Protein AF-A0A6P8EUD1-F1 (afdb_monomer)

Radius of gyration: 19.43 Å; Cα contacts (8 Å, |Δi|>4): 310; ch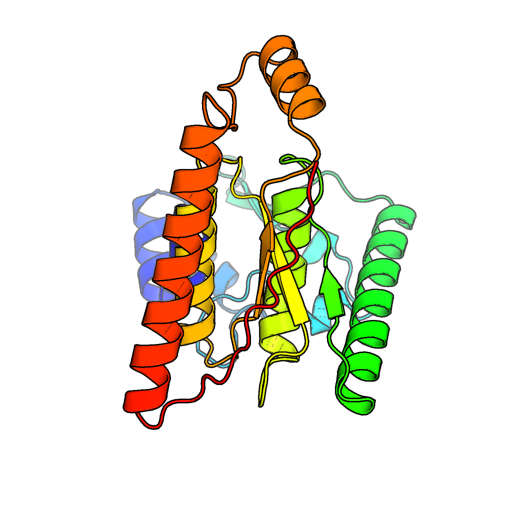ains: 1; bounding box: 52×40×47 Å

Organism: Clupea harengus (NCBI:txid7950)

Mean predicted aligned error: 12.37 Å

Nearest PDB structures (foldseek):
  4nmc-assembly1_A  TM=8.234E-01  e=6.045E-06  Geobacter sulfurreducens PCA
  4nmc-assembly1_B  TM=8.885E-01  e=1.948E-05  Geobacter sulfurreducens PCA
  4nmb-assembly1_B  TM=8.223E-01  e=9.653E-06  Geobacter sulfurreducens PCA
  7na0-assembly1_A  TM=8.227E-01  e=1.454E-05  Geobacter sulfurreducens PCA
  4nmb-assembly1_A  TM=8.223E-01  e=1.733E-05  Geobacter sulfurreducens PCA

Solvent-accessible surface area (backbone atoms only — not comparable to full-at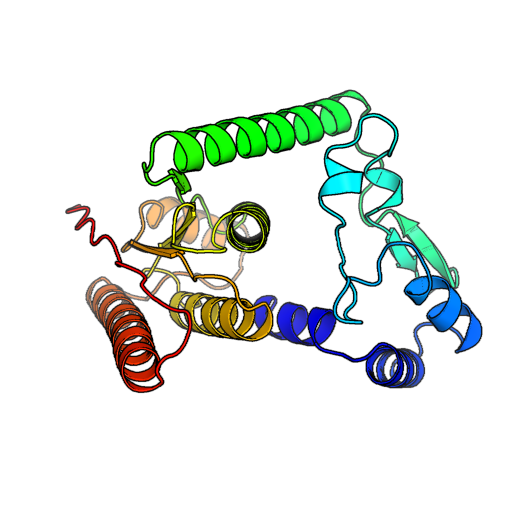om values): 13757 Å² total; per-residue (Å²): 117,68,68,62,53,49,51,53,64,49,66,33,50,64,68,58,42,46,54,50,34,48,75,70,64,59,57,53,75,69,56,47,47,61,72,59,70,48,93,35,49,38,100,83,59,30,54,39,82,67,53,62,68,56,60,61,36,87,88,49,62,68,66,77,63,46,57,38,76,37,86,89,78,72,42,76,39,55,72,55,81,78,68,50,78,62,53,52,49,51,52,34,52,51,53,49,50,52,51,53,53,50,52,52,23,62,78,68,75,40,74,45,74,46,84,66,68,56,81,91,53,32,63,62,54,49,53,55,43,50,56,47,16,59,70,62,2,66,91,43,49,33,38,25,38,45,44,41,17,31,34,68,59,32,53,60,54,52,53,52,49,48,53,49,23,62,75,72,64,20,24,64,33,51,31,61,37,58,72,89,55,68,66,61,52,48,52,47,19,67,73,76,69,51,80,65,59,54,42,94,44,72,67,52,20,50,52,40,38,48,52,45,49,50,53,54,51,50,54,45,53,56,27,60,74,62,84,42,90,48,73,62,82,70,55,80,58,84,77,79,127

Foldseek 3Di:
DVLVVVCVQQPDQLVRVLVVCVVVQ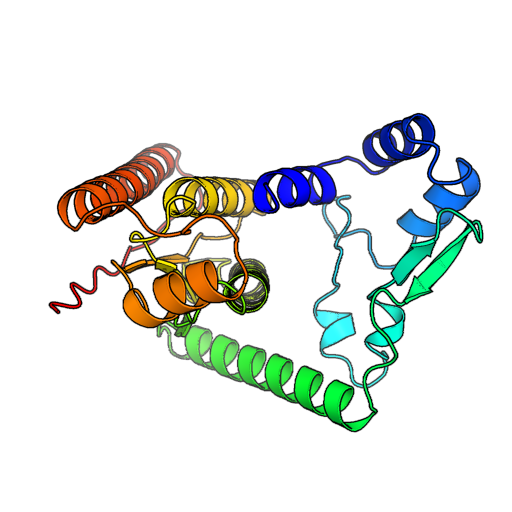LADSVLSCVVQVDPQQPPVNTGNLDDLVLLLDPPHQVQVSQWDQDNVVRDTHHPDDHDDPVSSVVSNVVSVVVVVVLVVLLVVVHADEQDADDPVCRVVSVVSQLVSQLVRQQQHHRGEYEAALQFPCRQVVLVSSLVVCVVSQGAYHYAYDNDDCQVVQVVVCVVVVHDRRGDPDPVSSVVSSVSSVVVVVVVCVVQVVVVGRYDYDHDHDPPDD

Sequence (241 aa):
TCGILHLILQCLPSSTLQDSLTRLGVGTKSDIETWLTGEKLGSSGTIDLLDWNSLINDRTKISNLLVVPNVESGHLEPLLDKFTEEEDKQMKRMLQRMDVLAKHAVENGVRLMVDAEQTYFQPAISRRTLEMQRRFNQEMPVIFNTYQCYLKDAYDNVTVDVELSRREGCYFGAKLVRGAYMYQERSRAAEIGYEDPINPDYEATNRMYHKCLEYVLEEIEHNRNANGFFTNQSFMEESHC

Secondary structure (DSSP, 8-state):
-HHHHHHHHHSS-HHHHHHHHHHTT-S-HHHHHHHHSSTTB-TTSSB-SS-HHHHH-TTS-GGGTSEEE-TTT-SEEESSS---HHHHHHHHHHHHHHHHHHHHHHHTT--EEEPP--TTTHHHHHHHHHHHHHHH-SSS--EEEEEETTBTTHHHHHHHHHHHHHHHT----EEEE--S-HHHHHHHHHHHTPPP-B-SSHHHHHHHHHHHHHHHHHHHHHHHHTT-S------------

pLDDT: mean 73.75, std 21.17, range [25.92, 97.56]

InterPro domains:
  IPR002872 Proline dehydrogenase domain [PF01619] (75-222)
  IPR015659 Proline oxidase family [PTHR13914] (73-225)

Structure (mmCIF, N/CA/C/O backbone):
data_AF-A0A6P8EUD1-F1
#
_entry.id   AF-A0A6P8EUD1-F1
#
loop_
_atom_site.group_PDB
_atom_site.id
_atom_site.type_symbol
_atom_site.label_atom_id
_atom_site.label_alt_id
_atom_site.label_comp_id
_atom_site.label_asym_id
_atom_site.label_entity_id
_atom_site.label_seq_id
_atom_site.pdbx_PDB_ins_code
_atom_site.Cartn_x
_atom_site.Cartn_y
_atom_site.Cartn_z
_atom_site.occupancy
_atom_site.B_iso_or_equiv
_atom_site.auth_seq_id
_atom_site.auth_comp_id
_atom_site.auth_asym_id
_atom_site.auth_atom_id
_atom_site.pdbx_PDB_model_num
ATOM 1 N N . THR A 1 1 ? 8.437 -10.769 -3.959 1.00 25.92 1 THR A N 1
ATOM 2 C CA . THR A 1 1 ? 9.000 -11.675 -2.914 1.00 25.92 1 THR A CA 1
ATOM 3 C C . THR A 1 1 ? 8.988 -11.097 -1.499 1.00 25.92 1 THR A C 1
ATOM 5 O O . THR A 1 1 ? 8.854 -11.874 -0.562 1.00 25.92 1 THR A O 1
ATOM 8 N N . CYS A 1 2 ? 9.071 -9.772 -1.306 1.00 26.66 2 CYS A N 1
ATOM 9 C CA . CYS A 1 2 ? 9.080 -9.157 0.034 1.00 26.66 2 CYS A CA 1
ATOM 10 C C . CYS A 1 2 ? 7.742 -9.301 0.804 1.00 26.66 2 CYS A C 1
ATOM 12 O O . CYS A 1 2 ? 7.754 -9.530 2.009 1.00 26.66 2 CYS A O 1
ATOM 14 N N . GLY A 1 3 ? 6.590 -9.267 0.115 1.00 27.48 3 GLY A N 1
ATOM 15 C CA . GLY A 1 3 ? 5.262 -9.373 0.750 1.00 27.48 3 GLY A CA 1
ATOM 16 C C . GLY A 1 3 ? 4.965 -10.728 1.412 1.00 27.48 3 GLY A C 1
ATOM 17 O O . GLY A 1 3 ? 4.399 -10.776 2.501 1.00 27.48 3 GLY A O 1
ATOM 18 N N . ILE A 1 4 ? 5.425 -11.835 0.816 1.00 30.11 4 ILE A N 1
ATOM 19 C CA . ILE A 1 4 ? 5.247 -13.188 1.378 1.00 30.11 4 ILE A CA 1
ATOM 20 C C . ILE A 1 4 ? 6.122 -13.374 2.625 1.00 30.11 4 ILE A C 1
ATOM 22 O O . ILE A 1 4 ? 5.666 -13.927 3.623 1.00 30.11 4 ILE A O 1
ATOM 26 N N . LEU A 1 5 ? 7.362 -12.871 2.596 1.00 29.86 5 LEU A N 1
ATOM 27 C CA . LEU A 1 5 ? 8.268 -12.928 3.746 1.00 29.86 5 LEU A CA 1
ATOM 28 C C . LEU A 1 5 ? 7.732 -12.097 4.921 1.00 29.86 5 LEU A C 1
ATOM 30 O O . LEU A 1 5 ? 7.855 -12.502 6.072 1.00 29.86 5 LEU A O 1
ATOM 34 N N . HIS A 1 6 ? 7.091 -10.968 4.618 1.00 35.66 6 HIS A N 1
ATOM 35 C CA . HIS A 1 6 ? 6.472 -10.079 5.595 1.00 35.66 6 HIS A CA 1
ATOM 36 C C . HIS A 1 6 ? 5.255 -10.711 6.281 1.00 35.66 6 HIS A C 1
ATOM 38 O O . HIS A 1 6 ? 5.162 -10.684 7.509 1.00 35.66 6 HIS A O 1
ATOM 44 N N . LEU A 1 7 ? 4.381 -11.379 5.515 1.00 33.16 7 LEU A N 1
ATOM 45 C CA . LEU A 1 7 ? 3.295 -12.175 6.086 1.00 33.16 7 LEU A CA 1
ATOM 46 C C . LEU A 1 7 ? 3.878 -13.289 6.971 1.00 33.16 7 LEU A C 1
ATOM 48 O O . LEU A 1 7 ? 3.480 -13.422 8.118 1.00 33.16 7 LEU A O 1
ATOM 52 N N . ILE A 1 8 ? 4.884 -14.032 6.501 1.00 30.75 8 ILE A N 1
ATOM 53 C CA . ILE A 1 8 ? 5.521 -15.111 7.278 1.00 30.75 8 ILE A CA 1
ATOM 54 C C . ILE A 1 8 ? 6.153 -14.590 8.582 1.00 30.75 8 ILE A C 1
ATOM 56 O O . ILE A 1 8 ? 5.983 -15.218 9.624 1.00 30.75 8 ILE A O 1
ATOM 60 N N . LEU A 1 9 ? 6.829 -13.438 8.561 1.00 36.12 9 LEU A N 1
ATOM 61 C CA . LEU A 1 9 ? 7.481 -12.861 9.744 1.00 36.12 9 LEU A CA 1
ATOM 62 C C . LEU A 1 9 ? 6.485 -12.304 10.772 1.00 36.12 9 LEU A C 1
ATOM 64 O O . LEU A 1 9 ? 6.756 -12.386 11.967 1.00 36.12 9 LEU A O 1
ATOM 68 N N . GLN A 1 10 ? 5.326 -11.795 10.338 1.00 40.25 10 GLN A N 1
ATOM 69 C CA . GLN A 1 10 ? 4.254 -11.358 11.246 1.00 40.25 10 GLN A CA 1
ATOM 70 C C . GLN A 1 10 ? 3.311 -12.499 11.687 1.00 40.25 10 GLN A C 1
ATOM 72 O O . GLN A 1 10 ? 2.534 -12.314 12.621 1.00 40.25 10 GLN A O 1
ATOM 77 N N . CYS A 1 11 ? 3.364 -13.672 11.040 1.00 41.97 11 CYS A N 1
ATOM 78 C CA . CYS A 1 11 ? 2.384 -14.759 11.206 1.00 41.97 11 CYS A CA 1
ATOM 79 C C . CYS A 1 11 ? 2.878 -15.993 11.960 1.00 41.97 11 CYS A C 1
ATOM 81 O O . CYS A 1 11 ? 2.155 -16.989 12.019 1.00 41.97 11 CYS A O 1
ATOM 83 N N . LEU A 1 12 ? 4.084 -15.983 12.517 1.00 47.41 12 LEU A N 1
ATOM 84 C CA . LEU A 1 12 ? 4.553 -17.130 13.278 1.00 47.41 12 LEU A CA 1
ATOM 85 C C . LEU A 1 12 ? 4.268 -16.905 14.768 1.00 47.41 12 LEU A C 1
ATOM 87 O O . LEU A 1 12 ? 4.743 -15.913 15.328 1.00 47.41 12 LEU A O 1
ATOM 91 N N . PRO A 1 13 ? 3.528 -17.819 15.435 1.00 53.72 13 PRO A N 1
ATOM 92 C CA . PRO A 1 13 ? 3.562 -17.908 16.888 1.00 53.72 13 PRO A CA 1
ATOM 93 C C . PRO A 1 13 ? 5.024 -17.880 17.331 1.00 53.72 13 PRO A C 1
ATOM 95 O O . PRO A 1 13 ? 5.862 -18.497 16.666 1.00 53.72 13 PRO A O 1
ATOM 98 N N . SER A 1 14 ? 5.337 -17.188 18.429 1.00 56.31 14 SER A N 1
ATOM 99 C CA . SER A 1 14 ? 6.724 -17.031 18.901 1.00 56.31 14 SER A CA 1
ATOM 100 C C . SER A 1 14 ? 7.495 -18.364 18.890 1.00 56.31 14 SER A C 1
ATOM 102 O O . SER A 1 14 ? 8.620 -18.423 18.404 1.00 56.31 14 SER A O 1
ATOM 104 N N . SER A 1 15 ? 6.836 -19.472 19.253 1.00 55.81 15 SER A N 1
ATOM 105 C CA . SER A 1 15 ? 7.384 -20.835 19.178 1.00 55.81 15 SER A CA 1
ATOM 106 C C . SER A 1 15 ? 7.742 -21.316 17.763 1.00 55.81 15 SER A C 1
ATOM 108 O O . SER A 1 15 ? 8.792 -21.916 17.559 1.00 55.81 15 SER A O 1
ATOM 110 N N . THR A 1 16 ? 6.910 -21.048 16.755 1.00 57.72 16 THR A N 1
ATOM 111 C CA . THR A 1 16 ? 7.149 -21.493 15.370 1.00 57.72 16 THR A CA 1
ATOM 112 C C . THR A 1 16 ? 8.214 -20.643 14.675 1.00 57.72 16 THR A C 1
ATOM 114 O O . THR A 1 16 ? 8.984 -21.158 13.857 1.00 57.72 16 THR A O 1
ATOM 117 N N . LEU A 1 17 ? 8.306 -19.352 15.022 1.00 60.94 17 LEU A N 1
ATOM 118 C CA . LEU A 1 17 ? 9.408 -18.502 14.573 1.00 60.94 17 LEU A CA 1
ATOM 119 C C . LEU A 1 17 ? 10.720 -18.946 15.221 1.00 60.94 17 LEU A C 1
ATOM 121 O O . LEU A 1 17 ? 11.715 -19.076 14.516 1.00 60.94 17 LEU A O 1
ATOM 125 N N . GLN A 1 18 ? 10.708 -19.245 16.524 1.00 62.31 18 GLN A N 1
ATOM 126 C CA . GLN A 1 18 ? 11.868 -19.779 17.241 1.00 62.31 18 GLN A CA 1
ATOM 127 C C . GLN A 1 18 ? 12.398 -21.053 16.594 1.00 62.31 18 GLN A C 1
ATOM 129 O O . GLN A 1 18 ? 13.594 -21.147 16.316 1.00 62.31 18 GLN A O 1
ATOM 134 N N . ASP A 1 19 ? 11.518 -22.005 16.290 1.00 64.25 19 ASP A N 1
ATOM 135 C CA . ASP A 1 19 ? 11.911 -23.258 15.649 1.00 64.25 19 ASP A CA 1
ATOM 136 C C . ASP A 1 19 ? 12.457 -23.026 14.232 1.00 64.25 19 ASP A C 1
ATOM 138 O O . ASP A 1 19 ? 13.426 -23.667 13.822 1.00 64.25 19 ASP A O 1
ATOM 142 N N . SER A 1 20 ? 11.889 -22.073 13.488 1.00 59.16 20 SER A N 1
ATOM 143 C CA . SER A 1 20 ? 12.352 -21.725 12.138 1.00 59.16 20 SER A CA 1
ATOM 144 C C . SER A 1 20 ? 13.711 -21.019 12.155 1.00 59.16 20 SER A C 1
ATOM 146 O O . SER A 1 20 ? 14.590 -21.379 11.377 1.00 59.16 20 SER A O 1
ATOM 148 N N . LEU A 1 21 ? 13.920 -20.070 13.070 1.00 59.09 21 LEU A N 1
ATOM 149 C CA . LEU A 1 21 ? 15.189 -19.359 13.254 1.00 59.09 21 LEU A CA 1
ATOM 150 C C . LEU A 1 21 ? 16.294 -20.298 13.749 1.00 59.09 21 LEU A C 1
ATOM 152 O O . LEU A 1 21 ? 17.402 -20.274 13.215 1.00 59.09 21 LEU A O 1
ATOM 156 N N . THR A 1 22 ? 15.963 -21.203 14.675 1.00 62.72 22 THR A N 1
ATOM 157 C CA . THR A 1 22 ? 16.886 -22.244 15.155 1.00 62.72 22 THR A CA 1
ATOM 158 C C . THR A 1 22 ? 17.283 -23.189 14.017 1.00 62.72 22 THR A C 1
ATOM 160 O O . THR A 1 22 ? 18.457 -23.512 13.855 1.00 62.72 22 THR A O 1
ATOM 163 N N . ARG A 1 23 ? 16.326 -23.600 13.169 1.00 64.06 23 ARG A N 1
ATOM 164 C CA . ARG A 1 23 ? 16.596 -24.425 11.975 1.00 64.06 23 ARG A CA 1
ATOM 165 C C . ARG A 1 23 ? 17.444 -23.715 10.921 1.00 64.06 23 ARG A C 1
ATOM 167 O O . ARG A 1 23 ? 18.159 -24.389 10.186 1.00 64.06 23 ARG A O 1
ATOM 174 N N . LEU A 1 24 ? 17.346 -22.392 10.833 1.00 57.97 24 LEU A N 1
ATOM 175 C CA . LEU A 1 24 ? 18.142 -21.558 9.931 1.00 57.97 24 LEU A CA 1
ATOM 176 C C . LEU A 1 24 ? 19.516 -21.185 10.517 1.00 57.97 24 LEU A C 1
ATOM 178 O O . LEU A 1 24 ? 20.302 -20.541 9.829 1.00 57.97 24 LEU A O 1
ATOM 182 N N . GLY A 1 25 ? 19.823 -21.598 11.754 1.00 54.41 25 GLY A N 1
ATOM 183 C CA . GLY A 1 25 ? 21.098 -21.312 12.420 1.00 54.41 25 GLY A CA 1
ATOM 184 C C . GLY A 1 25 ? 21.239 -19.870 12.918 1.00 54.41 25 GLY A C 1
ATOM 185 O O . GLY A 1 25 ? 22.349 -19.431 13.209 1.00 54.41 25 GLY A O 1
ATOM 186 N N . VAL A 1 26 ? 20.135 -19.124 13.014 1.00 48.66 26 VAL A N 1
ATOM 187 C CA . VAL A 1 26 ? 20.114 -17.730 13.477 1.00 48.66 26 VAL A CA 1
ATOM 188 C C . VAL A 1 26 ? 20.039 -17.715 15.011 1.00 48.66 26 VAL A C 1
ATOM 190 O O . VAL A 1 26 ? 18.961 -17.581 15.582 1.00 48.66 26 VAL A O 1
ATOM 193 N N . GLY A 1 27 ? 21.187 -17.868 15.678 1.00 58.22 27 GLY A N 1
ATOM 194 C CA . GLY A 1 27 ? 21.318 -17.768 17.143 1.00 58.22 27 GLY A CA 1
ATOM 195 C C . GLY A 1 27 ? 20.874 -19.007 17.936 1.00 58.22 27 GLY A C 1
ATOM 196 O O . GLY A 1 27 ? 20.355 -19.980 17.383 1.00 58.22 27 GLY A O 1
ATOM 197 N N . THR A 1 28 ? 21.114 -19.000 19.254 1.00 59.22 28 THR A N 1
ATOM 198 C CA . THR A 1 28 ? 20.677 -20.085 20.149 1.00 59.22 28 THR A CA 1
ATOM 199 C C . THR A 1 28 ? 19.252 -19.856 20.656 1.00 59.22 28 THR A C 1
ATOM 201 O O . THR A 1 28 ? 18.743 -18.738 20.653 1.00 59.22 28 THR A O 1
ATOM 204 N N . LYS A 1 29 ? 18.588 -20.916 21.134 1.00 60.88 29 LYS A N 1
ATOM 205 C CA . LYS A 1 29 ? 17.187 -20.847 21.582 1.00 60.88 29 LYS A CA 1
ATOM 206 C C . LYS A 1 29 ? 16.948 -19.792 22.678 1.00 60.88 29 LYS A C 1
ATOM 208 O O . LYS A 1 29 ? 15.919 -19.128 22.643 1.00 60.88 29 LYS A O 1
ATOM 213 N N . SER A 1 30 ? 17.908 -19.578 23.587 1.00 55.97 30 SER A N 1
ATOM 214 C CA . SER A 1 30 ? 17.808 -18.534 24.622 1.00 55.97 30 SER A CA 1
ATOM 215 C C . SER A 1 30 ? 17.994 -17.117 24.077 1.00 55.97 30 SER A C 1
ATOM 217 O O . SER A 1 30 ? 17.388 -16.176 24.594 1.00 55.97 30 SER A O 1
ATOM 219 N N . ASP A 1 31 ? 18.810 -16.952 23.033 1.00 56.94 31 ASP A N 1
ATOM 220 C CA . ASP A 1 31 ? 19.001 -15.657 22.372 1.00 56.94 31 ASP A CA 1
ATOM 221 C C . ASP A 1 31 ? 17.715 -15.256 21.652 1.00 56.94 31 ASP A C 1
ATOM 223 O O . ASP A 1 31 ? 17.223 -14.143 21.825 1.00 56.94 31 ASP A O 1
ATOM 227 N N . ILE A 1 32 ? 17.109 -16.207 20.934 1.00 56.66 32 ILE A N 1
ATOM 228 C CA . ILE A 1 32 ? 15.853 -15.998 20.215 1.00 56.66 32 ILE A CA 1
ATOM 229 C C . ILE A 1 32 ? 14.697 -15.735 21.190 1.00 56.66 32 ILE A C 1
ATOM 231 O O . ILE A 1 32 ? 13.885 -14.848 20.939 1.00 56.66 32 ILE A O 1
ATOM 235 N N . GLU A 1 33 ? 14.623 -16.443 22.322 1.00 58.00 33 GLU A N 1
ATOM 236 C CA . GLU A 1 33 ? 13.641 -16.140 23.372 1.00 58.00 33 GLU A CA 1
ATOM 237 C C . GLU A 1 33 ? 13.800 -14.698 23.868 1.00 58.00 33 GLU A C 1
ATOM 239 O O . GLU A 1 33 ? 12.832 -13.944 23.844 1.00 58.00 33 GLU A O 1
ATOM 244 N N . THR A 1 34 ? 15.025 -14.267 24.181 1.00 57.56 34 THR A N 1
ATOM 245 C CA . THR A 1 34 ? 15.314 -12.889 24.613 1.00 57.56 34 THR A CA 1
ATOM 246 C C . THR A 1 34 ? 14.930 -11.849 23.550 1.00 57.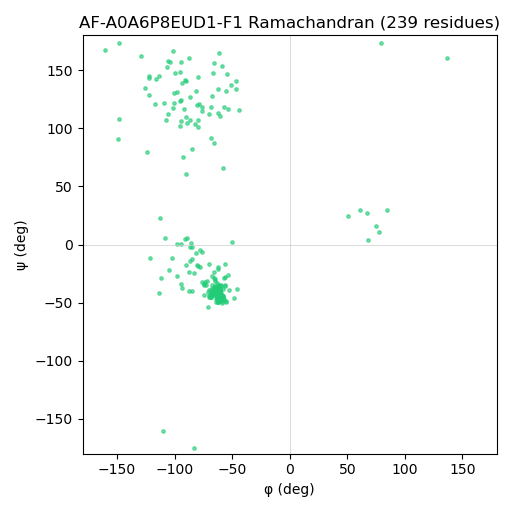56 34 THR A C 1
ATOM 248 O O . THR A 1 34 ? 14.393 -10.791 23.886 1.00 57.56 34 THR A O 1
ATOM 251 N N . TRP A 1 35 ? 15.154 -12.143 22.263 1.00 53.38 35 TRP A N 1
ATOM 252 C CA . TRP A 1 35 ? 14.777 -11.268 21.143 1.00 53.38 35 TRP A CA 1
ATOM 253 C C . TRP A 1 35 ? 13.262 -11.103 20.992 1.00 53.38 35 TRP A C 1
ATOM 255 O O . TRP A 1 35 ? 12.801 -10.061 20.520 1.00 53.38 35 TRP A O 1
ATOM 265 N N . LEU A 1 36 ? 12.493 -12.116 21.394 1.00 50.38 36 LEU A N 1
ATOM 266 C CA . LEU A 1 36 ? 11.044 -12.183 21.209 1.00 50.38 36 LEU A CA 1
ATOM 267 C C . LEU A 1 36 ? 10.233 -11.851 22.470 1.00 50.38 36 LEU A C 1
ATOM 269 O O . LEU A 1 36 ? 9.029 -11.638 22.363 1.00 50.38 36 LEU A O 1
ATOM 273 N N . THR A 1 37 ? 10.857 -11.773 23.650 1.00 51.16 37 THR A N 1
ATOM 274 C CA . THR A 1 37 ? 10.175 -11.514 24.937 1.00 51.16 37 THR A CA 1
ATOM 275 C C . THR A 1 37 ? 10.054 -10.035 25.344 1.00 51.16 37 THR A C 1
ATOM 277 O O . THR A 1 37 ? 9.595 -9.747 26.446 1.00 51.16 37 THR A O 1
ATOM 280 N N . GLY A 1 38 ? 10.463 -9.079 24.503 1.00 51.22 38 GLY A N 1
ATOM 281 C CA . GLY A 1 38 ? 10.323 -7.638 24.787 1.00 51.22 38 GLY A CA 1
ATOM 282 C C . GLY A 1 38 ? 8.937 -7.058 24.454 1.00 51.22 38 GLY A C 1
ATOM 283 O O . GLY A 1 38 ? 8.060 -7.778 23.987 1.00 51.22 38 GLY A O 1
ATOM 284 N N . GLU A 1 39 ? 8.775 -5.730 24.586 1.00 46.75 39 GLU A N 1
ATOM 285 C CA . GLU A 1 39 ? 7.604 -4.900 24.179 1.00 46.75 39 GLU A CA 1
ATOM 286 C C . GLU A 1 39 ? 7.111 -5.105 22.720 1.00 46.75 39 GLU A C 1
ATOM 288 O O . GLU A 1 39 ? 6.182 -4.444 22.270 1.00 46.75 39 GLU A O 1
ATOM 293 N N . LYS A 1 40 ? 7.725 -6.026 21.970 1.00 47.34 40 LYS A N 1
ATOM 294 C CA . LYS A 1 40 ? 7.399 -6.433 20.601 1.00 47.34 40 LYS A CA 1
ATOM 295 C C . LYS A 1 40 ? 6.341 -7.536 20.523 1.00 47.34 40 LYS A C 1
ATOM 297 O O . LYS A 1 40 ? 6.001 -7.947 19.421 1.00 47.34 40 LYS A O 1
ATOM 302 N N . LEU A 1 41 ? 5.834 -8.059 21.640 1.00 44.34 41 LEU A N 1
ATOM 303 C CA . LEU A 1 41 ? 4.697 -8.981 21.615 1.00 44.34 41 LEU A CA 1
ATOM 304 C C . LEU A 1 41 ? 3.401 -8.159 21.628 1.00 44.34 41 LEU A C 1
ATOM 306 O O . LEU A 1 41 ? 3.047 -7.562 22.645 1.00 44.34 41 LEU A O 1
ATOM 310 N N . GLY A 1 42 ? 2.711 -8.102 20.489 1.00 47.31 42 GLY A N 1
ATOM 311 C CA . GLY A 1 42 ? 1.410 -7.448 20.385 1.00 47.31 42 GLY A CA 1
ATOM 312 C C . GLY A 1 42 ? 0.368 -8.115 21.290 1.00 47.31 42 GLY A C 1
ATOM 313 O O . GLY A 1 42 ? 0.536 -9.253 21.736 1.00 47.31 42 GLY A O 1
ATOM 314 N N . SER A 1 43 ? -0.754 -7.434 21.531 1.00 43.00 43 SER A N 1
ATOM 315 C CA . SER A 1 43 ? -1.875 -7.939 22.346 1.00 43.00 43 SER A CA 1
ATOM 316 C C . SER A 1 43 ? -2.461 -9.277 21.861 1.00 43.00 43 SER A C 1
ATOM 318 O O . SER A 1 43 ? -3.150 -9.953 22.621 1.00 43.00 43 SER A O 1
ATOM 320 N N . SER A 1 44 ? -2.170 -9.675 20.621 1.00 44.00 44 SER A N 1
ATOM 321 C CA . SER A 1 44 ? -2.578 -10.926 19.975 1.00 44.00 44 SER A CA 1
ATOM 322 C C . SER A 1 44 ? -1.552 -12.069 20.078 1.00 44.00 44 SER A C 1
ATOM 324 O O . SER A 1 44 ? -1.804 -13.155 19.559 1.00 44.00 44 SER A O 1
ATOM 326 N N . GLY A 1 45 ? -0.398 -11.869 20.731 1.00 45.16 45 GLY A N 1
ATOM 327 C CA . GLY A 1 45 ? 0.672 -12.877 20.808 1.00 45.16 45 GLY A CA 1
ATOM 328 C C . GLY A 1 45 ? 1.522 -13.005 19.534 1.00 45.16 45 GLY A C 1
ATOM 329 O O . GLY A 1 45 ? 2.312 -13.945 19.420 1.00 45.16 45 GLY A O 1
ATOM 330 N N . THR A 1 46 ? 1.371 -12.074 18.586 1.00 45.78 46 THR A N 1
ATOM 331 C CA . THR A 1 46 ? 2.203 -11.942 17.381 1.00 45.78 46 THR A CA 1
ATOM 332 C C . THR A 1 46 ? 3.336 -10.937 17.599 1.00 45.78 46 THR A C 1
ATOM 334 O O . THR A 1 46 ? 3.268 -10.076 18.479 1.00 45.78 46 THR A O 1
ATOM 337 N N . ILE A 1 47 ? 4.410 -11.062 16.816 1.00 51.47 47 ILE A N 1
ATOM 338 C CA . ILE A 1 47 ? 5.558 -10.153 16.896 1.00 51.47 47 ILE A CA 1
ATOM 339 C C . ILE A 1 47 ? 5.217 -8.875 16.135 1.00 51.47 47 ILE A C 1
ATOM 341 O O . ILE A 1 47 ? 5.173 -8.848 14.902 1.00 51.47 47 ILE A O 1
ATOM 345 N N . ASP A 1 48 ? 4.985 -7.807 16.885 1.00 52.88 48 ASP A N 1
ATOM 346 C CA . ASP A 1 48 ? 4.864 -6.464 16.360 1.00 52.88 48 ASP A CA 1
ATOM 347 C C . ASP A 1 48 ? 6.269 -5.903 16.113 1.00 52.88 48 ASP A C 1
ATOM 349 O O . ASP A 1 48 ? 7.003 -5.518 17.027 1.00 52.88 48 ASP A O 1
ATOM 353 N N . LEU A 1 49 ? 6.684 -5.924 14.846 1.00 49.38 49 LEU A N 1
ATOM 354 C CA . LEU A 1 49 ? 8.014 -5.477 14.432 1.00 49.38 49 LEU A CA 1
ATOM 355 C C . LEU A 1 49 ? 8.244 -3.984 14.721 1.00 49.38 49 LEU A C 1
ATOM 357 O O . LEU A 1 49 ? 9.399 -3.558 14.777 1.00 49.38 49 LEU A O 1
ATOM 361 N N . LEU A 1 50 ? 7.179 -3.195 14.909 1.00 55.09 50 LEU A N 1
ATOM 362 C CA . LEU A 1 50 ? 7.239 -1.756 15.135 1.00 55.09 50 LEU A CA 1
ATOM 363 C C . LEU A 1 50 ? 6.068 -1.285 16.016 1.00 55.09 50 LEU A C 1
ATOM 365 O O . LEU A 1 50 ? 5.045 -0.857 15.491 1.00 55.09 50 LEU A O 1
ATOM 369 N N . ASP A 1 51 ? 6.246 -1.260 17.341 1.00 58.94 51 ASP A N 1
ATOM 370 C CA . ASP A 1 51 ? 5.255 -0.641 18.232 1.00 58.94 51 ASP A CA 1
ATOM 371 C C . ASP A 1 51 ? 5.089 0.854 17.902 1.00 58.94 51 ASP A C 1
ATOM 373 O O . ASP A 1 51 ? 5.976 1.687 18.123 1.00 58.94 51 ASP A O 1
ATOM 377 N N . TRP A 1 52 ? 3.922 1.194 17.357 1.00 56.19 52 TRP A N 1
ATOM 378 C CA . TRP A 1 52 ? 3.564 2.541 16.930 1.00 56.19 52 TRP A CA 1
ATOM 379 C C . TRP A 1 52 ? 3.597 3.555 18.078 1.00 56.19 52 TRP A C 1
ATOM 381 O O . TRP A 1 52 ? 4.007 4.703 17.882 1.00 56.19 52 TRP A O 1
ATOM 391 N N . ASN A 1 53 ? 3.220 3.139 19.291 1.00 55.34 53 ASN A N 1
ATOM 392 C CA . ASN A 1 53 ? 3.269 4.015 20.459 1.00 55.34 53 ASN A CA 1
ATOM 393 C C . ASN A 1 53 ? 4.719 4.332 20.827 1.00 55.34 53 ASN A C 1
ATOM 395 O O . ASN A 1 53 ? 5.054 5.497 21.052 1.00 55.34 53 ASN A O 1
ATOM 399 N N . SER A 1 54 ? 5.595 3.328 20.796 1.00 59.03 54 SER A N 1
ATOM 400 C CA . SER A 1 54 ? 7.037 3.511 20.967 1.00 59.03 54 SER A CA 1
ATOM 401 C C . SER A 1 54 ? 7.675 4.356 19.866 1.00 59.03 54 SER A C 1
ATOM 403 O O . SER A 1 54 ? 8.606 5.107 20.149 1.00 59.03 54 SER A O 1
ATOM 405 N N . LEU A 1 55 ? 7.173 4.290 18.630 1.00 56.47 55 LEU A N 1
ATOM 406 C CA . LEU A 1 55 ? 7.676 5.087 17.505 1.00 56.47 55 LEU A CA 1
ATOM 407 C C . LEU A 1 55 ? 7.302 6.573 17.583 1.00 56.47 55 LEU A C 1
ATOM 409 O O . LEU A 1 55 ? 8.083 7.422 17.152 1.00 56.47 55 LEU A O 1
ATOM 413 N N . ILE A 1 56 ? 6.117 6.892 18.109 1.00 55.75 56 ILE A N 1
ATOM 414 C CA . ILE A 1 56 ? 5.652 8.279 18.281 1.00 55.75 56 ILE A CA 1
ATOM 415 C C . ILE A 1 56 ? 6.200 8.906 19.567 1.00 55.75 56 ILE A C 1
ATOM 417 O O . ILE A 1 56 ? 6.310 10.130 19.657 1.00 55.75 56 ILE A O 1
ATOM 421 N N . ASN A 1 57 ? 6.555 8.092 20.562 1.00 57.97 57 ASN A N 1
ATOM 422 C CA . ASN A 1 57 ? 7.039 8.585 21.841 1.00 57.97 57 ASN A CA 1
ATOM 423 C C . ASN A 1 57 ? 8.413 9.267 21.706 1.00 57.97 57 ASN A C 1
ATOM 425 O O . ASN A 1 57 ? 9.395 8.699 21.219 1.00 57.97 57 ASN A O 1
ATOM 429 N N . ASP A 1 58 ? 8.517 10.491 22.221 1.00 54.38 58 ASP A N 1
ATOM 430 C CA . ASP A 1 58 ? 9.755 11.271 22.195 1.00 54.38 58 ASP A CA 1
ATOM 431 C C . ASP A 1 58 ? 10.902 10.602 22.969 1.00 54.38 58 ASP A C 1
ATOM 433 O O . ASP A 1 58 ? 12.070 10.872 22.682 1.00 54.38 58 ASP A O 1
ATOM 437 N N . ARG A 1 59 ? 10.591 9.682 23.893 1.00 52.91 59 ARG A N 1
ATOM 438 C CA . ARG A 1 59 ? 11.571 9.001 24.755 1.00 52.91 59 ARG A CA 1
ATOM 439 C C . ARG A 1 59 ? 12.324 7.848 24.086 1.00 52.91 59 ARG A C 1
ATOM 441 O O . ARG A 1 59 ? 13.388 7.480 24.580 1.00 52.91 59 ARG A O 1
ATOM 448 N N . THR A 1 60 ? 11.829 7.307 22.974 1.00 55.50 60 THR A N 1
ATOM 449 C CA . THR A 1 60 ? 12.439 6.141 22.313 1.00 55.50 60 THR A CA 1
ATOM 450 C C . THR A 1 60 ? 13.277 6.589 21.115 1.00 55.50 60 THR A C 1
ATOM 452 O O . THR A 1 60 ? 12.816 7.378 20.286 1.00 55.50 60 THR A O 1
ATOM 455 N N . LYS A 1 61 ? 14.530 6.125 21.010 1.00 56.84 61 LYS A N 1
ATOM 456 C CA . LYS A 1 61 ? 15.340 6.307 19.791 1.00 56.84 61 LYS A CA 1
ATOM 457 C C . LYS A 1 61 ? 14.952 5.243 18.768 1.00 56.84 61 LYS A C 1
ATOM 459 O O . LYS A 1 61 ? 14.897 4.065 19.115 1.00 56.84 61 LYS A O 1
ATOM 464 N N . ILE A 1 62 ? 14.716 5.640 17.518 1.00 58.97 62 ILE A N 1
ATOM 465 C CA . ILE A 1 62 ? 14.273 4.720 16.452 1.00 58.97 62 ILE A CA 1
ATOM 466 C C . ILE A 1 62 ? 15.362 3.683 16.146 1.00 58.97 62 ILE A C 1
ATOM 468 O O . ILE A 1 62 ? 15.052 2.519 15.889 1.00 58.97 62 ILE A O 1
ATOM 472 N N . SER A 1 63 ? 16.634 4.065 16.301 1.00 54.25 63 SER A N 1
ATOM 473 C CA . SER A 1 63 ? 17.793 3.166 16.225 1.00 54.25 63 SER A CA 1
ATOM 474 C C . SER A 1 63 ? 17.704 1.946 17.148 1.00 54.25 63 SER A C 1
ATOM 476 O O . SER A 1 63 ? 18.315 0.923 16.864 1.00 54.25 63 SER A O 1
ATOM 478 N N . ASN A 1 64 ? 16.957 2.040 18.253 1.00 57.47 64 ASN A N 1
ATOM 479 C CA . ASN A 1 64 ? 16.813 0.948 19.216 1.00 57.47 64 ASN A CA 1
ATOM 480 C C . ASN A 1 64 ? 15.683 -0.025 18.833 1.00 57.47 64 ASN A C 1
ATOM 482 O O . ASN A 1 64 ? 15.590 -1.108 19.404 1.00 57.47 64 ASN A O 1
ATOM 486 N N . LEU A 1 65 ? 14.815 0.359 17.892 1.00 58.34 65 LEU A N 1
ATOM 487 C CA . LEU A 1 65 ? 13.669 -0.440 17.452 1.00 58.34 65 LEU A CA 1
ATOM 488 C C . LEU A 1 65 ? 14.016 -1.301 16.225 1.00 58.34 65 LEU A C 1
ATOM 490 O O . LEU A 1 65 ? 13.599 -2.460 16.151 1.00 58.34 65 LEU A O 1
ATOM 494 N N . LEU A 1 66 ? 14.822 -0.756 15.306 1.00 61.06 66 LEU A N 1
ATOM 495 C CA . LEU A 1 66 ? 15.248 -1.388 14.052 1.00 61.06 66 LEU A CA 1
ATOM 496 C C . LEU A 1 66 ? 16.585 -2.122 14.217 1.00 61.06 66 LEU A C 1
ATOM 498 O O . LEU A 1 66 ? 17.618 -1.638 13.764 1.00 61.06 66 LEU A O 1
ATOM 502 N N . VAL A 1 67 ? 16.564 -3.286 14.861 1.00 58.62 67 VAL A N 1
ATOM 503 C CA . VAL A 1 67 ? 17.745 -4.146 15.038 1.00 58.62 67 VAL A CA 1
ATOM 504 C C . VAL A 1 67 ? 17.562 -5.482 14.323 1.00 58.62 67 VAL A C 1
ATOM 506 O O . VAL A 1 67 ? 16.462 -6.038 14.321 1.00 58.62 67 VAL A O 1
ATOM 509 N N . VAL A 1 68 ? 18.635 -6.000 13.732 1.00 59.03 68 VAL A N 1
ATOM 510 C CA . VAL A 1 68 ? 18.714 -7.318 13.099 1.00 59.03 68 VAL A CA 1
ATOM 511 C C . VAL A 1 68 ? 19.821 -8.157 13.734 1.00 59.03 68 VAL A C 1
ATOM 513 O O . VAL A 1 68 ? 20.853 -7.617 14.134 1.00 59.03 68 VAL A O 1
ATOM 516 N N . PRO A 1 69 ? 19.625 -9.480 13.845 1.00 53.59 69 PRO A N 1
ATOM 517 C CA . PRO A 1 69 ? 20.672 -10.378 14.304 1.00 53.59 69 PRO A CA 1
ATOM 518 C C . PRO A 1 69 ? 21.779 -10.446 13.250 1.00 53.59 69 PRO A C 1
ATOM 520 O O . PRO A 1 69 ? 21.546 -10.868 12.115 1.00 53.59 69 PRO A O 1
ATOM 523 N N . ASN A 1 70 ? 22.985 -10.028 13.622 1.00 63.28 70 ASN A N 1
ATOM 524 C CA . ASN A 1 70 ? 24.166 -10.212 12.795 1.00 63.28 70 ASN A CA 1
ATOM 525 C C . ASN A 1 70 ? 24.644 -11.667 12.945 1.00 63.28 70 ASN A C 1
ATOM 527 O O . ASN A 1 70 ? 24.923 -12.142 14.045 1.00 63.28 70 ASN A O 1
ATOM 531 N N . VAL A 1 71 ? 24.700 -12.387 11.822 1.00 61.66 71 VAL A N 1
ATOM 532 C CA . VAL A 1 71 ? 25.021 -13.825 11.766 1.00 61.66 71 VAL A CA 1
ATOM 533 C C . VAL A 1 71 ? 26.474 -14.114 12.162 1.00 61.66 71 VAL A C 1
ATOM 535 O O . VAL A 1 71 ? 26.770 -15.193 12.666 1.00 61.66 71 VAL A O 1
ATOM 538 N N . GLU A 1 72 ? 27.378 -13.155 11.966 1.00 62.44 72 GLU A N 1
ATOM 539 C CA . GLU A 1 72 ? 28.801 -13.291 12.283 1.00 62.44 72 GLU A CA 1
ATOM 540 C C . GLU A 1 72 ? 29.105 -12.912 13.736 1.00 62.44 72 GLU A C 1
ATOM 542 O O . GLU A 1 72 ? 29.901 -13.584 14.392 1.00 62.44 72 GLU A O 1
ATOM 547 N N . SER A 1 73 ? 28.468 -11.854 14.253 1.00 65.06 73 SER A N 1
ATOM 548 C CA . SER A 1 73 ? 28.702 -11.373 15.620 1.00 65.06 73 SER A CA 1
ATOM 549 C C . SER A 1 73 ? 27.780 -12.013 16.664 1.00 65.06 73 SER A C 1
ATOM 551 O O . SER A 1 73 ? 28.081 -11.957 17.854 1.00 65.06 73 SER A O 1
ATOM 553 N N . GLY A 1 74 ? 26.667 -12.631 16.250 1.00 61.97 74 GLY A N 1
ATOM 554 C CA . GLY A 1 74 ? 25.665 -13.227 17.143 1.00 61.97 74 GLY A CA 1
ATOM 555 C C . GLY A 1 74 ? 24.875 -12.204 17.971 1.00 61.97 74 GLY A C 1
ATOM 556 O O . GLY A 1 74 ? 24.055 -12.584 18.807 1.00 61.97 74 GLY A O 1
ATOM 557 N N . HIS A 1 75 ? 25.104 -10.907 17.752 1.00 61.69 75 HIS A N 1
ATOM 558 C CA . HIS A 1 75 ? 24.464 -9.814 18.472 1.00 61.69 75 HIS A CA 1
ATOM 559 C C . HIS A 1 75 ? 23.408 -9.113 17.612 1.00 61.69 75 HIS A C 1
ATOM 561 O O . HIS A 1 75 ? 23.424 -9.171 16.383 1.00 61.69 75 HIS A O 1
ATOM 567 N N . LEU A 1 76 ? 22.469 -8.435 18.277 1.00 61.22 76 LEU A N 1
ATOM 568 C CA . LEU A 1 76 ? 21.532 -7.537 17.609 1.00 61.22 76 LEU A CA 1
ATOM 569 C C . LEU A 1 76 ? 22.254 -6.240 17.251 1.00 61.22 76 LEU A C 1
ATOM 571 O O . LEU A 1 76 ? 22.695 -5.502 18.133 1.00 61.22 76 LEU A O 1
ATOM 575 N N . GLU A 1 77 ? 22.328 -5.951 15.962 1.00 62.22 77 GLU A N 1
ATOM 576 C CA . GLU A 1 77 ? 22.901 -4.723 15.431 1.00 62.22 77 GLU A CA 1
ATOM 577 C C . GLU A 1 77 ? 21.804 -3.885 14.769 1.00 62.22 77 GLU A C 1
ATOM 579 O O . GLU A 1 77 ? 20.861 -4.442 14.205 1.00 62.22 77 GLU A O 1
ATOM 584 N N . PRO A 1 78 ? 21.861 -2.546 14.840 1.00 61.69 78 PRO A N 1
ATOM 585 C CA . PRO A 1 78 ? 20.925 -1.701 14.109 1.00 61.69 78 PRO A CA 1
ATOM 586 C C . PRO A 1 78 ? 20.942 -2.017 12.605 1.00 61.69 78 PRO A C 1
ATOM 588 O O . PRO A 1 78 ? 22.004 -2.093 11.997 1.00 61.69 78 PRO A O 1
ATOM 591 N N . LEU A 1 79 ? 19.762 -2.179 12.000 1.00 55.62 79 LEU A N 1
ATOM 592 C CA . LEU A 1 79 ? 19.587 -2.506 10.575 1.00 55.62 79 LEU A CA 1
ATOM 593 C C . LEU A 1 79 ? 20.060 -1.384 9.639 1.00 55.62 79 LEU A C 1
ATOM 595 O O . LEU A 1 79 ? 20.353 -1.624 8.471 1.00 55.62 79 LEU A O 1
ATOM 599 N N . LEU A 1 80 ? 20.100 -0.154 10.141 1.00 59.56 80 LEU A N 1
ATOM 600 C CA . LEU A 1 80 ? 20.557 1.018 9.412 1.00 59.56 80 LEU A CA 1
ATOM 601 C C . LEU A 1 80 ? 21.715 1.649 10.175 1.00 59.56 80 LEU A C 1
ATOM 603 O O . LEU A 1 80 ? 21.689 1.711 11.410 1.00 59.56 80 LEU A O 1
ATOM 607 N N . ASP A 1 81 ? 22.688 2.173 9.427 1.00 57.03 81 ASP A N 1
ATOM 608 C CA . ASP A 1 81 ? 23.636 3.134 9.977 1.00 57.03 81 ASP A CA 1
ATOM 609 C C . ASP A 1 81 ? 22.847 4.248 10.666 1.00 57.03 81 ASP A C 1
ATOM 611 O O . ASP A 1 81 ? 21.792 4.668 10.183 1.00 57.03 81 ASP A O 1
ATOM 615 N N . LYS A 1 82 ? 23.318 4.651 11.850 1.00 59.22 82 LYS A N 1
ATOM 616 C CA . LYS A 1 82 ? 22.595 5.542 12.766 1.00 59.22 82 LYS A CA 1
ATOM 617 C C . LYS A 1 82 ? 21.967 6.700 11.991 1.00 59.22 82 LYS A C 1
ATOM 619 O O . LYS A 1 82 ? 22.701 7.545 11.480 1.00 59.22 82 LYS A O 1
ATOM 624 N N . PHE A 1 83 ? 20.632 6.765 11.978 1.00 64.44 83 PHE A N 1
ATOM 625 C CA . PHE A 1 83 ? 19.932 7.994 11.622 1.00 64.44 83 PHE A CA 1
ATOM 626 C C . PHE A 1 83 ? 20.585 9.145 12.384 1.00 64.44 83 PHE A C 1
ATOM 628 O O . PHE A 1 83 ? 20.862 9.051 13.588 1.00 64.44 83 PHE A O 1
ATOM 635 N N . THR A 1 84 ? 20.857 10.234 11.680 1.00 81.75 84 THR A N 1
ATOM 636 C CA . THR A 1 84 ? 21.237 11.478 12.335 1.00 81.75 84 THR A CA 1
ATOM 637 C C . THR A 1 84 ? 20.117 11.895 13.289 1.00 81.75 84 THR A C 1
ATOM 639 O O . THR A 1 84 ? 18.944 11.574 13.088 1.00 81.75 84 THR A O 1
ATOM 642 N N . GLU A 1 85 ? 20.451 12.648 14.339 1.00 81.75 85 GLU A N 1
ATOM 643 C CA . GLU A 1 85 ? 19.425 13.135 15.271 1.00 81.75 85 GLU A CA 1
ATOM 644 C C . GLU A 1 85 ? 18.329 13.947 14.570 1.00 81.75 85 GLU A C 1
ATOM 646 O O . GLU A 1 85 ? 17.196 14.002 15.049 1.00 81.75 85 GLU A O 1
ATOM 651 N N . GLU A 1 86 ? 18.660 14.593 13.449 1.00 85.38 86 GLU A N 1
ATOM 652 C CA . GLU A 1 86 ? 17.674 15.311 12.654 1.00 85.38 86 GLU A CA 1
ATOM 653 C C . GLU A 1 86 ? 16.770 14.355 11.873 1.00 85.38 86 GLU A C 1
ATOM 655 O O . GLU A 1 86 ? 15.560 14.544 11.904 1.00 85.38 86 GLU A O 1
ATOM 660 N N . GLU A 1 87 ? 17.292 13.298 11.247 1.00 83.19 87 GLU A N 1
ATOM 661 C CA . GLU A 1 87 ? 16.462 12.292 10.561 1.00 83.19 87 GLU A CA 1
ATOM 662 C C . GLU A 1 87 ? 15.498 11.586 11.521 1.00 83.19 87 GLU A C 1
ATOM 664 O O . GLU A 1 87 ? 14.317 11.430 11.201 1.00 83.19 87 GLU A O 1
ATOM 669 N N . ASP A 1 88 ? 15.953 11.260 12.734 1.00 80.88 88 ASP A N 1
ATOM 670 C CA . ASP A 1 88 ? 15.095 10.721 13.794 1.00 80.88 88 ASP A CA 1
ATOM 671 C C . ASP A 1 88 ? 13.951 11.695 14.133 1.00 80.88 88 ASP A C 1
ATOM 673 O O . ASP A 1 88 ? 12.785 11.298 14.243 1.00 80.88 88 ASP A O 1
ATOM 677 N N . LYS A 1 89 ? 14.250 12.997 14.256 1.00 85.19 89 LYS A N 1
ATOM 678 C CA . LYS A 1 89 ? 13.232 14.035 14.491 1.00 85.19 89 LYS A CA 1
ATOM 679 C C . LYS A 1 89 ? 12.285 14.189 13.303 1.00 85.19 89 LYS A C 1
ATOM 681 O O . LYS A 1 89 ? 11.088 14.378 13.516 1.00 85.19 89 LYS A O 1
ATOM 686 N N . GLN A 1 90 ? 12.784 14.123 12.069 1.00 87.56 90 GLN A N 1
ATOM 687 C CA . GLN A 1 90 ? 11.960 14.214 10.860 1.00 87.56 90 GLN A CA 1
ATOM 688 C C . GLN A 1 90 ? 10.994 13.030 10.765 1.00 87.56 90 GLN A C 1
ATOM 690 O O . GLN A 1 90 ? 9.799 13.239 10.543 1.00 87.56 90 GLN A O 1
ATOM 695 N N . MET A 1 91 ? 11.469 11.811 11.038 1.00 83.56 91 MET A N 1
ATOM 696 C CA . MET A 1 91 ? 10.626 10.617 11.098 1.00 83.56 91 MET A CA 1
ATOM 697 C C . MET A 1 91 ? 9.539 10.769 12.169 1.00 83.56 91 MET A C 1
ATOM 699 O O . MET A 1 91 ? 8.359 10.596 11.870 1.00 83.56 91 MET A O 1
ATOM 703 N N . LYS A 1 92 ? 9.891 11.188 13.392 1.00 82.94 92 LYS A N 1
ATOM 704 C CA . LYS A 1 92 ? 8.904 11.422 14.464 1.00 82.94 92 LYS A CA 1
ATOM 705 C C . LYS A 1 92 ? 7.852 12.459 14.078 1.00 82.94 92 LYS A C 1
ATOM 707 O O . LYS A 1 92 ? 6.659 12.208 14.236 1.00 82.94 92 LYS A O 1
ATOM 712 N N . ARG A 1 93 ? 8.269 13.597 13.510 1.00 90.00 93 ARG A N 1
ATOM 713 C CA . ARG A 1 93 ? 7.350 14.646 13.033 1.00 90.00 93 ARG A CA 1
ATOM 714 C C . ARG A 1 93 ? 6.406 14.126 11.951 1.00 90.00 93 ARG A C 1
ATOM 716 O O . ARG A 1 93 ? 5.233 14.487 11.956 1.00 90.00 93 ARG A O 1
ATOM 723 N N . MET A 1 94 ? 6.894 13.290 11.035 1.00 89.88 94 MET A N 1
ATOM 724 C CA . MET A 1 94 ? 6.064 12.665 10.005 1.00 89.88 94 MET A CA 1
ATOM 725 C C . MET A 1 94 ? 4.989 11.769 10.635 1.00 89.88 94 MET A C 1
ATOM 727 O O . MET A 1 94 ? 3.810 11.937 10.330 1.00 89.88 94 MET A O 1
ATOM 731 N N . LEU A 1 95 ? 5.366 10.885 11.564 1.00 86.69 95 LEU A N 1
ATOM 732 C CA . LEU A 1 95 ? 4.423 9.984 12.241 1.00 86.69 95 LEU A CA 1
ATOM 733 C C . LEU A 1 95 ? 3.380 10.752 13.066 1.00 86.69 95 LEU A C 1
ATOM 735 O O . LEU A 1 95 ? 2.193 10.438 13.009 1.00 86.69 95 LEU A O 1
ATOM 739 N N . GLN A 1 96 ? 3.801 11.803 13.774 1.00 89.31 96 GLN A N 1
ATOM 740 C CA . GLN A 1 96 ? 2.900 12.684 14.524 1.00 89.31 96 GLN A CA 1
ATOM 741 C C . GLN A 1 96 ? 1.898 13.395 13.606 1.00 89.31 96 GLN A C 1
ATOM 743 O O . GLN A 1 96 ? 0.717 13.476 13.931 1.00 89.31 96 GLN A O 1
ATOM 748 N N . ARG A 1 97 ? 2.332 13.881 12.435 1.00 93.88 97 ARG A N 1
ATOM 749 C CA . ARG A 1 97 ? 1.428 14.506 11.453 1.00 93.88 97 ARG A CA 1
ATOM 750 C C . ARG A 1 97 ? 0.409 13.511 10.908 1.00 93.88 97 ARG A C 1
ATOM 752 O O . ARG A 1 97 ? -0.761 13.864 10.806 1.00 93.88 97 ARG A O 1
ATOM 759 N N . MET A 1 98 ? 0.829 12.282 10.600 1.00 91.88 98 MET A N 1
ATOM 760 C CA . MET A 1 98 ? -0.091 11.224 10.165 1.00 91.88 98 MET A CA 1
ATOM 761 C C . MET A 1 98 ? -1.142 10.918 11.241 1.00 91.88 98 MET A C 1
ATOM 763 O O . MET A 1 98 ? -2.324 10.834 10.921 1.00 91.88 98 MET A O 1
ATOM 767 N N . ASP A 1 99 ? -0.732 10.813 12.510 1.00 91.88 99 ASP A N 1
ATOM 768 C CA . ASP A 1 99 ? -1.637 10.602 13.648 1.00 91.88 99 ASP A CA 1
ATOM 769 C C . ASP A 1 99 ? -2.661 11.737 13.801 1.00 91.88 99 ASP A C 1
ATOM 771 O O . ASP A 1 99 ? -3.855 11.473 13.936 1.00 91.8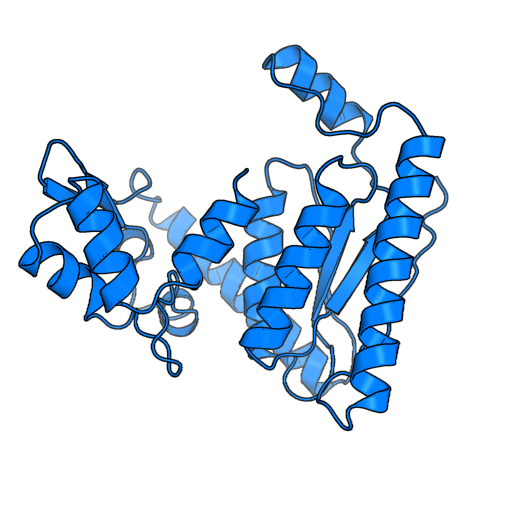8 99 ASP A O 1
ATOM 775 N N . VAL A 1 100 ? -2.214 12.994 13.717 1.00 95.69 100 VAL A N 1
ATOM 776 C CA . VAL A 1 100 ? -3.093 14.173 13.786 1.00 95.69 100 VAL A CA 1
ATOM 777 C C . VAL A 1 100 ? -4.104 14.180 12.639 1.00 95.69 100 VAL A C 1
ATOM 779 O O . VAL A 1 100 ? -5.293 14.381 12.880 1.00 95.69 100 VAL A O 1
ATOM 782 N N . LEU A 1 101 ? -3.657 13.929 11.404 1.00 96.12 101 LEU A N 1
ATOM 783 C CA . LEU A 1 101 ? -4.539 13.893 10.235 1.00 96.12 101 LEU A CA 1
ATOM 784 C C . LEU A 1 101 ? -5.570 12.766 10.333 1.00 96.12 101 LEU A C 1
ATOM 786 O O . LEU A 1 101 ? -6.742 12.993 10.048 1.00 96.12 101 LEU A O 1
ATOM 790 N N . ALA A 1 102 ? -5.161 11.574 10.769 1.00 94.31 102 ALA A N 1
ATOM 791 C CA . ALA A 1 102 ? -6.068 10.442 10.915 1.00 94.31 102 ALA A CA 1
ATOM 792 C C . ALA A 1 102 ? -7.107 10.658 12.017 1.00 94.31 102 ALA A C 1
ATOM 794 O O . ALA A 1 102 ? -8.286 10.404 11.789 1.00 94.31 102 ALA A O 1
ATOM 795 N N . LYS A 1 103 ? -6.705 11.186 13.181 1.00 94.88 103 LYS A N 1
ATOM 796 C CA . LYS A 1 103 ? -7.649 11.558 14.248 1.00 94.88 103 LYS A CA 1
ATOM 797 C C . LYS A 1 103 ? -8.670 12.572 13.755 1.00 94.88 103 LYS A C 1
ATOM 799 O O . LYS A 1 103 ? -9.864 12.363 13.927 1.00 94.88 103 LYS A O 1
ATOM 804 N N . HIS A 1 104 ? -8.204 13.615 13.071 1.00 96.44 104 HIS A N 1
ATOM 805 C CA . HIS A 1 104 ? -9.091 14.624 12.510 1.00 96.44 104 HIS A CA 1
ATOM 806 C C . HIS A 1 104 ? -10.042 14.037 11.455 1.00 96.44 104 HIS A C 1
ATOM 808 O O . HIS A 1 104 ? -11.213 14.409 11.408 1.00 96.44 104 HIS A O 1
ATOM 814 N N . ALA A 1 105 ? -9.566 13.094 10.636 1.00 95.44 105 ALA A N 1
ATOM 815 C CA . ALA A 1 105 ? -10.392 12.401 9.653 1.00 95.44 105 ALA A CA 1
ATOM 816 C C . ALA A 1 105 ? -11.511 11.581 10.318 1.00 95.44 105 ALA A C 1
ATOM 818 O O . ALA A 1 105 ? -12.668 11.691 9.912 1.00 95.44 105 ALA A O 1
ATOM 819 N N . VAL A 1 106 ? -11.186 10.843 11.385 1.00 93.88 106 VAL A N 1
ATOM 820 C CA . VAL A 1 106 ? -12.159 10.086 12.191 1.00 93.88 106 VAL A CA 1
ATOM 821 C C . VAL A 1 106 ? -13.185 11.021 12.839 1.00 93.88 106 VAL A C 1
ATOM 823 O O . VAL A 1 106 ? -14.382 10.800 12.693 1.00 93.88 106 VAL A O 1
ATOM 826 N N . GLU A 1 107 ? -12.737 12.093 13.500 1.00 95.75 107 GLU A N 1
ATOM 827 C CA . GLU A 1 107 ? -13.607 13.060 14.193 1.00 95.75 107 GLU A CA 1
ATOM 828 C C . GLU A 1 107 ? -14.620 13.737 13.260 1.00 95.75 107 GLU A C 1
ATOM 830 O O . GLU A 1 107 ? -15.745 14.022 13.668 1.00 95.75 107 GLU A O 1
ATOM 835 N N . ASN A 1 108 ? -14.231 13.988 12.007 1.00 96.00 108 ASN A N 1
ATOM 836 C CA . ASN A 1 108 ? -15.073 14.668 11.021 1.00 96.00 108 ASN A CA 1
ATOM 837 C C . ASN A 1 108 ? -15.792 13.703 10.066 1.00 96.00 108 ASN A C 1
ATOM 839 O O . ASN A 1 108 ? -16.507 14.158 9.174 1.00 96.00 108 ASN A O 1
ATOM 843 N N . GLY A 1 109 ? -15.601 12.388 10.213 1.00 90.81 109 GLY A N 1
ATOM 844 C CA . GLY A 1 109 ? -16.195 11.388 9.323 1.00 90.81 109 GLY A CA 1
ATOM 845 C C . GLY A 1 109 ? -15.751 11.522 7.860 1.00 90.81 109 GLY A C 1
ATOM 846 O O . GLY A 1 109 ? -16.516 11.198 6.951 1.00 90.81 109 GLY A O 1
ATOM 847 N N . VAL A 1 110 ? -14.535 12.019 7.617 1.00 93.88 110 VAL A N 1
ATOM 848 C CA . VAL A 1 110 ? -13.950 12.153 6.273 1.00 93.88 110 VAL A CA 1
ATOM 849 C C . VAL A 1 110 ? -12.901 11.073 6.033 1.00 93.88 110 VAL A C 1
ATOM 851 O O . VAL A 1 110 ? -12.340 10.514 6.968 1.00 93.88 110 VAL A O 1
ATOM 854 N N . ARG A 1 111 ? -12.620 10.764 4.766 1.00 92.38 111 ARG A N 1
ATOM 855 C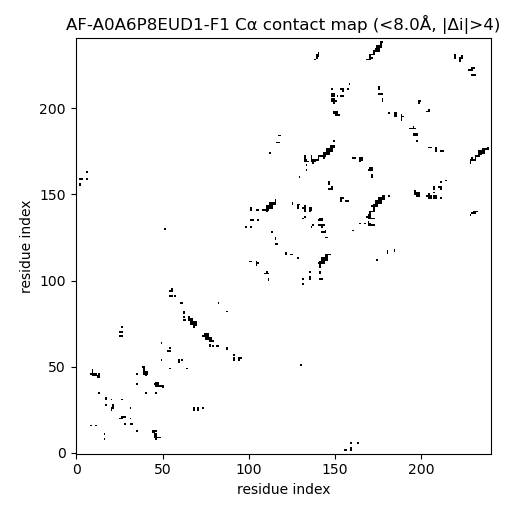 CA . ARG A 1 111 ? -11.642 9.733 4.390 1.00 92.38 111 ARG A CA 1
ATOM 856 C C . ARG A 1 111 ? -10.273 10.352 4.158 1.00 92.38 111 ARG A C 1
ATOM 858 O O . ARG A 1 111 ? -10.173 11.391 3.509 1.00 92.38 111 ARG A O 1
ATOM 865 N N . LEU A 1 112 ? -9.228 9.678 4.626 1.00 95.12 112 LEU A N 1
ATOM 866 C CA . LEU A 1 112 ? -7.840 10.024 4.348 1.00 95.12 112 LEU A CA 1
ATOM 867 C C . LEU A 1 112 ? -7.264 9.018 3.349 1.00 95.12 112 LEU A C 1
ATOM 869 O O . LEU A 1 112 ? -7.091 7.842 3.669 1.00 95.12 112 LEU A O 1
ATOM 873 N N . MET A 1 113 ? -6.976 9.483 2.137 1.00 94.25 113 MET A N 1
ATOM 874 C CA . MET A 1 113 ? -6.361 8.675 1.084 1.00 94.25 113 MET A CA 1
ATOM 875 C C . MET A 1 113 ? -4.871 8.991 1.023 1.00 94.25 113 MET A C 1
ATOM 877 O O . MET A 1 113 ? -4.496 10.148 0.844 1.00 94.25 113 MET A O 1
ATOM 881 N N . VAL A 1 114 ? -4.028 7.976 1.209 1.00 94.81 114 VAL A N 1
ATOM 882 C CA . VAL A 1 114 ? -2.574 8.121 1.107 1.00 94.81 114 VAL A CA 1
ATOM 883 C C . VAL A 1 114 ? -2.161 7.803 -0.321 1.00 94.81 114 VAL A C 1
ATOM 885 O O . VAL A 1 114 ? -2.371 6.680 -0.787 1.00 94.81 114 VAL A O 1
ATOM 888 N N . ASP A 1 115 ? -1.603 8.788 -1.019 1.00 94.50 115 ASP A N 1
ATOM 889 C CA . ASP A 1 115 ? -1.151 8.616 -2.397 1.00 94.50 115 ASP A CA 1
ATOM 890 C C . ASP A 1 115 ? 0.031 7.644 -2.486 1.00 94.50 115 ASP A C 1
ATOM 892 O O . ASP A 1 115 ? 0.857 7.528 -1.577 1.00 94.50 115 ASP A O 1
ATOM 896 N N . ALA A 1 116 ? 0.082 6.916 -3.599 1.00 92.56 116 ALA A N 1
ATOM 897 C CA . ALA A 1 116 ? 1.191 6.030 -3.914 1.00 92.56 116 ALA A CA 1
ATOM 898 C C . ALA A 1 116 ? 2.259 6.778 -4.711 1.00 92.56 116 ALA A C 1
ATOM 900 O O . ALA A 1 116 ? 1.936 7.529 -5.631 1.00 92.56 116 ALA A O 1
ATOM 901 N N . GLU A 1 117 ? 3.520 6.492 -4.410 1.00 93.38 117 GLU A N 1
ATOM 902 C CA . GLU A 1 117 ? 4.686 7.089 -5.063 1.00 93.38 117 GLU A CA 1
ATOM 903 C C . GLU A 1 117 ? 5.407 6.053 -5.941 1.00 93.38 117 GLU A C 1
ATOM 905 O O . GLU A 1 117 ? 4.812 5.057 -6.363 1.00 93.38 117 GLU A O 1
ATOM 910 N N . GLN A 1 118 ? 6.677 6.289 -6.276 1.00 89.25 118 GLN A N 1
ATOM 911 C CA . GLN A 1 118 ? 7.491 5.324 -7.013 1.00 89.25 118 GLN A CA 1
ATOM 912 C C . GLN A 1 118 ? 7.750 4.046 -6.193 1.00 89.25 118 GLN A C 1
ATOM 914 O O . GLN A 1 118 ? 7.761 4.056 -4.956 1.00 89.25 118 GLN A O 1
ATOM 919 N N . THR A 1 119 ? 8.031 2.940 -6.882 1.00 86.12 119 THR A N 1
ATOM 920 C CA . THR A 1 119 ? 8.133 1.581 -6.318 1.00 86.12 119 THR A CA 1
ATOM 921 C C . THR A 1 119 ? 9.151 1.452 -5.190 1.00 86.12 119 THR A C 1
ATOM 923 O O . THR A 1 119 ? 8.973 0.641 -4.289 1.00 86.12 119 THR A O 1
ATOM 926 N N . TYR A 1 120 ? 10.199 2.271 -5.188 1.00 83.19 120 TYR A N 1
ATOM 927 C CA . TYR A 1 120 ? 11.250 2.249 -4.170 1.00 83.19 120 TYR A CA 1
ATOM 928 C C . TYR A 1 120 ? 10.873 2.981 -2.870 1.00 83.19 120 TYR A C 1
ATOM 930 O O . TYR A 1 120 ? 11.493 2.734 -1.838 1.00 83.19 120 TYR A O 1
ATOM 938 N N . PHE A 1 121 ? 9.851 3.842 -2.884 1.00 86.06 121 PHE A N 1
ATOM 939 C CA . PHE A 1 121 ? 9.275 4.446 -1.674 1.00 86.06 121 PHE A CA 1
ATOM 940 C C . PHE A 1 121 ? 8.022 3.711 -1.192 1.00 86.06 121 PHE A C 1
ATOM 942 O O . PHE A 1 121 ? 7.715 3.708 0.005 1.00 86.06 121 PHE A O 1
ATOM 949 N N . GLN A 1 122 ? 7.313 3.056 -2.113 1.00 88.44 122 GLN A N 1
ATOM 950 C CA . GLN A 1 122 ? 6.005 2.465 -1.861 1.00 88.44 122 GLN A CA 1
ATOM 951 C C . GLN A 1 122 ? 5.953 1.449 -0.704 1.00 88.44 122 GLN A C 1
ATOM 953 O O . GLN A 1 122 ? 4.956 1.473 0.021 1.00 88.44 122 GLN A O 1
ATOM 958 N N . PRO A 1 123 ? 6.975 0.607 -0.439 1.00 85.62 123 PRO A N 1
ATOM 959 C CA . PRO A 1 123 ? 6.964 -0.292 0.714 1.00 85.62 123 PRO A CA 1
ATOM 960 C C . PRO A 1 123 ? 6.862 0.449 2.050 1.00 85.62 123 PRO A C 1
ATOM 962 O O . PRO A 1 123 ? 6.091 0.048 2.920 1.00 85.62 123 PRO A O 1
ATOM 965 N N . ALA A 1 124 ? 7.588 1.561 2.204 1.00 84.62 124 ALA A N 1
ATOM 966 C CA . ALA A 1 124 ? 7.542 2.363 3.421 1.00 84.62 124 ALA A CA 1
ATOM 967 C C . ALA A 1 124 ? 6.179 3.052 3.573 1.00 84.62 124 ALA A C 1
ATOM 969 O O . ALA A 1 124 ? 5.578 2.989 4.644 1.00 84.62 124 ALA A O 1
ATOM 970 N N . ILE A 1 125 ? 5.663 3.653 2.496 1.00 90.06 125 ILE A N 1
ATOM 971 C CA . ILE A 1 125 ? 4.359 4.335 2.489 1.00 90.06 125 ILE A CA 1
ATOM 972 C C . ILE A 1 125 ? 3.226 3.348 2.792 1.00 90.06 125 ILE A C 1
ATOM 974 O O . ILE A 1 125 ? 2.417 3.590 3.690 1.00 90.06 125 ILE A O 1
ATOM 978 N N . SER A 1 126 ? 3.204 2.208 2.097 1.00 89.62 126 SER A N 1
ATOM 979 C CA . SER A 1 126 ? 2.173 1.176 2.262 1.00 89.62 126 SER A CA 1
ATOM 980 C C . SER A 1 126 ? 2.196 0.625 3.679 1.00 89.62 126 SER A C 1
ATOM 982 O O . SER A 1 126 ? 1.166 0.600 4.346 1.00 89.62 126 SER A O 1
ATOM 984 N N . ARG A 1 127 ? 3.384 0.286 4.198 1.00 86.81 127 ARG A N 1
ATOM 985 C CA . ARG A 1 127 ? 3.524 -0.222 5.564 1.00 86.81 127 ARG A CA 1
ATOM 986 C C . ARG A 1 127 ? 3.007 0.773 6.597 1.00 86.81 127 ARG A C 1
ATOM 988 O O . ARG A 1 127 ? 2.253 0.387 7.483 1.00 86.81 127 ARG A O 1
ATOM 995 N N . ARG A 1 128 ? 3.381 2.051 6.483 1.00 87.75 128 ARG A N 1
ATOM 996 C CA . ARG A 1 128 ? 2.891 3.099 7.393 1.00 87.75 128 ARG A CA 1
ATOM 997 C C . ARG A 1 128 ? 1.379 3.265 7.296 1.00 87.75 128 ARG A C 1
ATOM 999 O O . ARG A 1 128 ? 0.726 3.434 8.319 1.00 87.75 128 ARG A O 1
ATOM 1006 N N . THR A 1 129 ? 0.824 3.178 6.094 1.00 93.50 129 THR A N 1
ATOM 1007 C CA . THR A 1 129 ? -0.620 3.299 5.878 1.00 93.50 129 THR A CA 1
ATOM 1008 C C . THR A 1 129 ? -1.380 2.120 6.479 1.00 93.50 129 THR A C 1
ATOM 1010 O O . THR A 1 129 ? -2.397 2.340 7.127 1.00 93.50 129 THR A O 1
ATOM 1013 N N . LEU A 1 130 ? -0.871 0.892 6.354 1.00 90.19 130 LEU A N 1
ATOM 1014 C CA . LEU A 1 130 ? -1.476 -0.297 6.963 1.00 90.19 130 LEU A CA 1
ATOM 1015 C C . LEU A 1 130 ? -1.506 -0.221 8.493 1.00 90.19 130 LEU A C 1
ATOM 1017 O O . LEU A 1 130 ? -2.530 -0.544 9.085 1.00 90.19 130 LEU A O 1
ATOM 1021 N N . GLU A 1 131 ? -0.446 0.274 9.140 1.00 88.56 131 GLU A N 1
ATOM 1022 C CA . GLU A 1 131 ? -0.469 0.496 10.598 1.00 88.56 131 GLU A CA 1
ATOM 1023 C C . GLU A 1 131 ? -1.540 1.522 11.003 1.00 88.56 131 GLU A C 1
ATOM 1025 O O . GLU A 1 131 ? -2.238 1.363 12.007 1.00 88.56 131 GLU A O 1
ATOM 1030 N N . MET A 1 132 ? -1.734 2.559 10.187 1.00 91.12 132 MET A N 1
ATOM 1031 C CA . MET A 1 132 ? -2.803 3.534 10.403 1.00 91.12 132 MET A CA 1
ATOM 1032 C C . MET A 1 132 ? -4.189 2.915 10.190 1.00 91.12 132 MET A C 1
ATOM 1034 O O . MET A 1 132 ? -5.089 3.179 10.983 1.00 91.12 132 MET A O 1
ATOM 1038 N N . GLN A 1 133 ? -4.371 2.052 9.186 1.00 91.00 133 GLN A N 1
ATOM 1039 C CA . GLN A 1 133 ? -5.619 1.299 9.013 1.00 91.00 133 GLN A CA 1
ATOM 1040 C C . GLN A 1 133 ? -5.885 0.395 10.214 1.00 91.00 133 GLN A C 1
ATOM 1042 O O . GLN A 1 133 ? -6.966 0.451 10.790 1.00 91.00 133 GLN A O 1
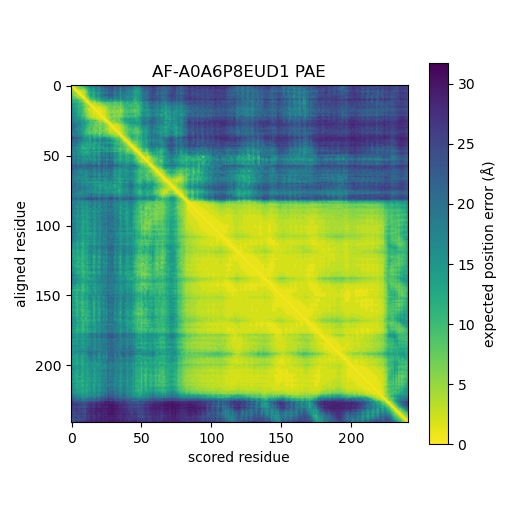ATOM 1047 N N . ARG A 1 134 ? -4.882 -0.367 10.660 1.00 88.12 134 ARG A N 1
ATOM 1048 C CA . ARG A 1 134 ? -4.977 -1.212 11.853 1.00 88.12 134 ARG A CA 1
ATOM 1049 C C . ARG A 1 134 ? -5.446 -0.422 13.067 1.00 88.12 134 ARG A C 1
ATOM 1051 O O . ARG A 1 134 ? -6.250 -0.928 13.832 1.00 88.12 134 ARG A O 1
ATOM 1058 N N . ARG A 1 135 ? -4.999 0.819 13.246 1.00 89.31 135 ARG A N 1
ATOM 1059 C CA . ARG A 1 135 ? -5.358 1.620 14.421 1.00 89.31 135 ARG A CA 1
ATOM 1060 C C . ARG A 1 135 ? -6.682 2.376 14.296 1.00 89.31 135 ARG A C 1
ATOM 1062 O O . ARG A 1 135 ? -7.405 2.472 15.282 1.00 89.31 135 ARG A O 1
ATOM 1069 N N . PHE A 1 136 ? -6.974 2.945 13.129 1.00 92.31 136 PHE A N 1
ATOM 1070 C CA . PHE A 1 136 ? -8.095 3.875 12.946 1.00 92.31 136 PHE A CA 1
ATOM 1071 C C . PHE A 1 136 ? -9.291 3.262 12.213 1.00 92.31 136 PHE A C 1
ATOM 1073 O O . PHE A 1 136 ? -10.411 3.732 12.399 1.00 92.31 136 PHE A O 1
ATOM 1080 N N . ASN A 1 137 ? -9.101 2.189 11.442 1.00 92.31 137 ASN A N 1
ATOM 1081 C CA . ASN A 1 137 ? -10.186 1.508 10.740 1.00 92.31 137 ASN A CA 1
ATOM 1082 C C . ASN A 1 137 ? -10.792 0.402 11.621 1.00 92.31 137 ASN A C 1
ATOM 1084 O O . ASN A 1 137 ? -10.726 -0.779 11.287 1.00 92.31 137 ASN A O 1
ATOM 1088 N N . GLN A 1 138 ? -11.332 0.780 12.779 1.00 87.38 138 GLN A N 1
ATOM 1089 C CA . GLN A 1 138 ? -11.880 -0.156 13.774 1.00 87.38 138 GLN A CA 1
ATOM 1090 C C . GLN A 1 138 ? -13.387 -0.377 13.634 1.00 87.38 138 GLN A C 1
ATOM 1092 O O . GLN A 1 138 ? -13.868 -1.476 13.872 1.00 87.38 138 GLN A O 1
ATOM 1097 N N . GLU A 1 139 ? -14.130 0.652 13.236 1.00 86.19 139 GLU A N 1
ATOM 1098 C CA . GLU A 1 139 ? -15.587 0.573 13.041 1.00 86.19 139 GLU A CA 1
ATOM 1099 C C . GLU A 1 139 ? -15.975 0.690 11.564 1.00 86.19 139 GLU A C 1
ATOM 1101 O O . GLU A 1 139 ? -16.994 0.157 11.136 1.00 86.19 139 GLU A O 1
ATOM 1106 N N . MET A 1 140 ? -15.163 1.404 10.783 1.00 85.75 140 MET A N 1
ATOM 1107 C CA . MET A 1 140 ? -15.385 1.693 9.369 1.00 85.75 140 MET A CA 1
ATOM 1108 C C . MET A 1 140 ? -14.050 2.088 8.709 1.00 85.75 140 MET A C 1
ATOM 1110 O O . MET A 1 140 ? -13.084 2.379 9.422 1.00 85.75 140 MET A O 1
ATOM 1114 N N . PRO A 1 141 ? -13.945 2.147 7.370 1.00 88.81 141 PRO A N 1
ATOM 1115 C CA . PRO A 1 141 ? -12.712 2.548 6.711 1.00 88.81 141 PRO A CA 1
ATOM 1116 C C . PRO A 1 141 ? -12.592 4.065 6.713 1.00 88.81 141 PRO A C 1
ATOM 1118 O O . PRO A 1 141 ? -13.403 4.778 6.112 1.00 88.81 141 PRO A O 1
ATOM 1121 N N . VAL A 1 142 ? -11.532 4.563 7.328 1.00 93.12 142 VAL A N 1
ATOM 1122 C CA . VAL A 1 142 ? -11.203 5.989 7.313 1.00 93.12 142 VAL A CA 1
ATOM 1123 C C . VAL A 1 142 ? -9.917 6.221 6.534 1.00 93.12 142 VAL A C 1
ATOM 1125 O O . VAL A 1 142 ? -9.846 7.142 5.723 1.00 93.12 142 VAL A O 1
ATOM 1128 N N . ILE A 1 143 ? -8.927 5.351 6.723 1.00 95.31 143 ILE A N 1
ATOM 1129 C CA . ILE A 1 143 ? -7.626 5.410 6.064 1.00 95.31 143 ILE A CA 1
ATOM 1130 C C . ILE A 1 143 ? -7.613 4.469 4.860 1.00 95.31 143 ILE A C 1
ATOM 1132 O O . ILE A 1 143 ? -7.977 3.298 4.979 1.00 95.31 143 ILE A O 1
ATOM 1136 N N . PHE A 1 144 ? -7.163 4.973 3.714 1.00 95.31 144 PHE A N 1
ATOM 1137 C CA . PHE A 1 144 ? -7.100 4.242 2.451 1.00 95.31 144 PHE A CA 1
ATOM 1138 C C . PHE A 1 144 ? -5.667 4.220 1.921 1.00 95.31 144 PHE A C 1
ATOM 1140 O O . PHE A 1 144 ? -5.033 5.269 1.797 1.00 95.31 144 PHE A O 1
ATOM 1147 N N . ASN A 1 145 ? -5.177 3.023 1.594 1.00 95.12 145 ASN A N 1
ATOM 1148 C CA . ASN A 1 145 ? -3.900 2.825 0.912 1.00 95.12 145 ASN A CA 1
ATOM 1149 C C . ASN A 1 145 ? -4.109 2.798 -0.606 1.00 95.12 145 ASN A C 1
ATOM 1151 O O . ASN A 1 145 ? -5.101 2.240 -1.081 1.00 95.12 145 ASN A O 1
ATOM 1155 N N . THR A 1 146 ? -3.183 3.380 -1.366 1.00 95.38 146 THR A N 1
ATOM 1156 C CA . THR A 1 146 ? -3.264 3.413 -2.830 1.00 95.38 146 THR A CA 1
ATOM 1157 C C . THR A 1 146 ? -2.484 2.255 -3.449 1.00 95.38 146 THR A C 1
ATOM 1159 O O . THR A 1 146 ? -1.282 2.117 -3.230 1.00 95.38 146 THR A O 1
ATOM 1162 N N . TYR A 1 147 ? -3.155 1.446 -4.271 1.00 95.12 147 TYR A N 1
ATOM 1163 C CA . TYR A 1 147 ? -2.563 0.324 -5.002 1.00 95.12 147 TYR A CA 1
ATOM 1164 C C . TYR A 1 147 ? -2.490 0.645 -6.491 1.00 95.12 147 TYR A C 1
ATOM 1166 O O . TYR A 1 147 ? -3.504 0.913 -7.138 1.00 95.12 147 TYR A O 1
ATOM 1174 N N . GLN A 1 148 ? -1.278 0.602 -7.041 1.00 94.94 148 GLN A N 1
ATOM 1175 C CA . GLN A 1 148 ? -1.016 0.938 -8.435 1.00 94.94 148 GLN A CA 1
ATOM 1176 C C . GLN A 1 148 ? -1.033 -0.330 -9.307 1.00 94.94 148 GLN A C 1
ATOM 1178 O O . GLN A 1 148 ? -0.101 -1.131 -9.287 1.00 94.94 148 GLN A O 1
ATOM 1183 N N . CYS A 1 149 ? -2.085 -0.506 -10.103 1.00 96.25 149 CYS A N 1
ATOM 1184 C CA . CYS A 1 149 ? -2.366 -1.718 -10.879 1.00 96.25 149 CYS A CA 1
ATOM 1185 C C . CYS A 1 149 ? -1.537 -1.858 -12.165 1.00 96.25 149 CYS A C 1
ATOM 1187 O O . CYS A 1 149 ? -1.610 -2.881 -12.837 1.00 96.25 149 CYS A O 1
ATOM 1189 N N . TYR A 1 150 ? -0.730 -0.862 -12.524 1.00 95.44 150 TYR A N 1
ATOM 1190 C CA . TYR A 1 150 ? 0.307 -1.002 -13.542 1.00 95.44 150 TYR A CA 1
ATOM 1191 C C . TYR A 1 150 ? 1.471 -1.881 -13.077 1.00 95.44 150 TYR A C 1
ATOM 1193 O O . TYR A 1 150 ? 2.218 -2.350 -13.926 1.00 95.44 150 TYR A O 1
ATOM 1201 N N . LEU A 1 151 ? 1.628 -2.136 -11.772 1.00 95.50 151 LEU A N 1
ATOM 1202 C CA . LEU A 1 151 ? 2.671 -3.017 -11.250 1.00 95.50 151 LEU A CA 1
ATOM 1203 C C . LEU A 1 151 ? 2.268 -4.486 -11.394 1.00 95.50 151 LEU A C 1
ATOM 1205 O O . LEU A 1 151 ? 1.109 -4.846 -11.177 1.00 95.50 151 LEU A O 1
ATOM 1209 N N . LYS A 1 152 ? 3.248 -5.344 -11.682 1.00 94.75 152 LYS A N 1
ATOM 1210 C CA . LYS A 1 152 ? 3.072 -6.805 -11.738 1.00 94.75 152 LYS A CA 1
ATOM 1211 C C . LYS A 1 152 ? 2.639 -7.393 -10.388 1.00 94.75 152 LYS A C 1
ATOM 1213 O O . LYS A 1 152 ? 1.811 -8.296 -10.357 1.00 94.75 152 LYS A O 1
ATOM 1218 N N . ASP A 1 153 ? 3.130 -6.816 -9.291 1.00 92.81 153 ASP A N 1
ATOM 1219 C CA . ASP A 1 153 ? 2.877 -7.279 -7.917 1.00 92.81 153 ASP A CA 1
ATOM 1220 C C . ASP A 1 153 ? 1.572 -6.720 -7.311 1.00 92.81 153 ASP A C 1
ATOM 1222 O O . ASP A 1 153 ? 1.262 -6.983 -6.150 1.00 92.81 153 ASP A O 1
ATOM 1226 N N . ALA A 1 154 ? 0.796 -5.919 -8.055 1.00 94.31 154 ALA A N 1
ATOM 1227 C CA . ALA A 1 154 ? -0.361 -5.205 -7.507 1.00 94.31 154 ALA A CA 1
ATOM 1228 C C . ALA A 1 154 ? -1.405 -6.142 -6.880 1.00 94.31 154 ALA A C 1
ATOM 1230 O O . ALA A 1 154 ? -1.873 -5.882 -5.773 1.00 94.31 154 ALA A O 1
ATOM 1231 N N . TYR A 1 155 ? -1.734 -7.239 -7.566 1.00 95.06 155 TYR A N 1
ATOM 1232 C CA . TYR A 1 155 ? -2.693 -8.227 -7.072 1.00 95.06 155 TYR A CA 1
ATOM 1233 C C . TYR A 1 155 ? -2.204 -8.905 -5.790 1.00 95.06 155 TYR A C 1
ATOM 1235 O O . TYR A 1 155 ? -2.937 -8.973 -4.805 1.00 95.06 155 TYR A O 1
ATOM 1243 N N . ASP A 1 156 ? -0.947 -9.343 -5.770 1.00 92.25 156 ASP A N 1
ATOM 1244 C CA . ASP A 1 156 ? -0.359 -9.998 -4.602 1.00 92.25 156 ASP A CA 1
ATOM 1245 C C . ASP A 1 156 ? -0.353 -9.053 -3.394 1.00 92.25 156 ASP A C 1
ATOM 1247 O O . ASP A 1 156 ? -0.745 -9.453 -2.303 1.00 92.25 156 ASP A O 1
ATOM 1251 N N . ASN A 1 157 ? -0.019 -7.776 -3.594 1.00 90.38 157 ASN A N 1
ATOM 1252 C CA . ASN A 1 157 ? -0.048 -6.778 -2.523 1.00 90.38 157 ASN A CA 1
ATOM 1253 C C . ASN A 1 157 ? -1.468 -6.555 -1.975 1.00 90.38 157 ASN A C 1
ATOM 1255 O O . ASN A 1 157 ? -1.657 -6.539 -0.762 1.00 90.38 157 ASN A O 1
ATOM 1259 N N . VAL A 1 158 ? -2.476 -6.427 -2.848 1.00 91.56 158 VAL A N 1
ATOM 1260 C CA . VAL A 1 158 ? -3.878 -6.266 -2.418 1.00 91.56 158 VAL A CA 1
ATOM 1261 C C . VAL A 1 158 ? -4.351 -7.491 -1.637 1.00 91.56 158 VAL A C 1
ATOM 1263 O O . VAL A 1 158 ? -4.935 -7.346 -0.567 1.00 91.56 158 VAL A O 1
ATOM 1266 N N . THR A 1 159 ? -4.092 -8.699 -2.144 1.00 90.00 159 THR A N 1
ATOM 1267 C CA . THR A 1 159 ? -4.531 -9.938 -1.480 1.00 90.00 159 THR A CA 1
ATOM 1268 C C . THR A 1 159 ? -3.883 -10.110 -0.109 1.00 90.00 159 THR A C 1
ATOM 1270 O O . THR A 1 159 ? -4.584 -10.381 0.864 1.00 90.00 159 THR A O 1
ATOM 1273 N N . VAL A 1 160 ? -2.571 -9.877 -0.006 1.00 87.69 160 VAL A N 1
ATOM 1274 C CA . VAL A 1 160 ? -1.814 -9.929 1.253 1.00 87.69 160 VAL A CA 1
ATOM 1275 C C . VAL A 1 160 ? -2.369 -8.950 2.285 1.00 87.69 160 VAL A C 1
ATOM 1277 O O . VAL A 1 160 ? -2.546 -9.325 3.445 1.00 87.69 160 VAL A O 1
ATOM 1280 N N . ASP A 1 161 ? -2.673 -7.721 1.880 1.00 88.94 161 ASP A N 1
ATOM 1281 C CA . ASP A 1 161 ? -3.133 -6.700 2.818 1.00 88.94 161 ASP A CA 1
ATOM 1282 C C . ASP A 1 161 ? -4.587 -6.927 3.260 1.00 88.94 161 ASP A C 1
ATOM 1284 O O . ASP A 1 161 ? -4.904 -6.728 4.433 1.00 88.94 161 ASP A O 1
ATOM 1288 N N . VAL A 1 162 ? -5.455 -7.431 2.372 1.00 87.31 162 VAL A N 1
ATOM 1289 C CA . VAL A 1 162 ? -6.812 -7.878 2.738 1.00 87.31 162 VAL A CA 1
ATOM 1290 C C . VAL A 1 162 ? -6.754 -9.003 3.772 1.00 87.31 162 VAL A C 1
ATOM 1292 O O . VAL A 1 162 ? -7.440 -8.953 4.795 1.00 87.31 162 VAL A O 1
ATOM 1295 N N . GLU A 1 163 ? -5.909 -10.007 3.534 1.00 84.19 163 GLU A N 1
ATOM 1296 C CA . GLU A 1 163 ? -5.686 -11.122 4.458 1.00 84.19 163 GLU A CA 1
ATOM 1297 C C . GLU A 1 163 ? -5.191 -10.641 5.826 1.00 84.19 163 GLU A C 1
ATOM 1299 O O . GLU A 1 163 ? -5.664 -11.109 6.866 1.00 84.19 163 GLU A O 1
ATOM 1304 N N . LEU A 1 164 ? -4.248 -9.695 5.833 1.00 81.75 164 LEU A N 1
ATOM 1305 C CA . LEU A 1 164 ? -3.717 -9.095 7.051 1.00 81.75 164 LEU A CA 1
ATOM 1306 C C . LEU A 1 164 ? -4.811 -8.354 7.827 1.00 81.75 164 LEU A C 1
ATOM 1308 O O . LEU A 1 164 ? -4.982 -8.602 9.021 1.00 81.75 164 LEU A O 1
ATOM 1312 N N . SER A 1 165 ? -5.590 -7.504 7.155 1.00 83.75 165 SER A N 1
ATOM 1313 C CA . SER A 1 165 ? -6.717 -6.799 7.769 1.00 83.75 165 SER A CA 1
ATOM 1314 C C . SER A 1 165 ? -7.745 -7.757 8.363 1.00 83.75 165 SER A C 1
ATOM 1316 O O . SER A 1 165 ? -8.235 -7.525 9.470 1.00 83.75 165 SER A O 1
ATOM 1318 N N . ARG A 1 166 ? -8.010 -8.885 7.690 1.00 80.88 166 ARG A N 1
ATOM 1319 C CA . ARG A 1 166 ? -8.914 -9.921 8.200 1.00 80.88 166 ARG A CA 1
ATOM 1320 C C . ARG A 1 166 ? -8.430 -10.529 9.510 1.00 80.88 166 ARG A C 1
ATOM 1322 O O . ARG A 1 166 ? -9.225 -10.733 10.423 1.00 80.88 166 ARG A O 1
ATOM 1329 N N . ARG A 1 167 ? -7.132 -10.815 9.605 1.00 79.19 167 ARG A N 1
ATOM 1330 C CA . ARG A 1 167 ? -6.515 -11.419 10.798 1.00 79.19 167 ARG A CA 1
ATOM 1331 C C . ARG A 1 167 ? -6.461 -10.453 11.974 1.00 79.19 167 ARG A C 1
ATOM 1333 O O . ARG A 1 167 ? -6.691 -10.868 13.103 1.00 79.19 167 ARG A O 1
ATOM 1340 N N . GLU A 1 168 ? -6.177 -9.184 11.703 1.00 79.69 168 GLU A N 1
ATOM 1341 C CA . GLU A 1 168 ? -6.104 -8.133 12.724 1.00 79.69 168 GLU A CA 1
ATOM 1342 C C . GLU A 1 168 ? -7.487 -7.584 13.117 1.00 79.69 168 GLU A C 1
ATOM 1344 O O . GLU A 1 168 ? -7.588 -6.799 14.057 1.00 79.69 168 GLU A O 1
ATOM 1349 N N . GLY A 1 169 ? -8.554 -7.987 12.418 1.00 81.81 169 GLY A N 1
ATOM 1350 C CA . GLY A 1 169 ? -9.918 -7.535 12.692 1.00 81.81 169 GLY A CA 1
ATOM 1351 C C . GLY A 1 169 ? -10.143 -6.051 12.393 1.00 81.81 169 GLY A C 1
ATOM 1352 O O . GLY A 1 169 ? -10.998 -5.432 13.020 1.00 81.81 169 GLY A O 1
ATOM 1353 N N . CYS A 1 170 ? -9.373 -5.468 11.468 1.00 84.44 170 CYS A N 1
ATOM 1354 C CA . CYS A 1 170 ? -9.520 -4.076 11.050 1.00 84.44 170 CYS A CA 1
ATOM 1355 C C . CYS A 1 170 ? -10.140 -3.970 9.652 1.00 84.44 170 CYS A C 1
ATOM 1357 O O . CYS A 1 170 ? -9.983 -4.840 8.798 1.00 84.44 170 CYS A O 1
ATOM 1359 N N . TYR A 1 171 ? -10.826 -2.864 9.392 1.00 87.69 171 TYR A N 1
ATOM 1360 C CA . TYR A 1 171 ? -11.496 -2.593 8.128 1.00 87.69 171 TYR A CA 1
ATOM 1361 C C . TYR A 1 171 ? -10.457 -2.196 7.050 1.00 87.69 171 TYR A C 1
ATOM 1363 O O . TYR A 1 171 ? -9.856 -1.124 7.110 1.00 87.69 171 TYR A O 1
ATOM 1371 N N . PHE A 1 172 ? -10.296 -3.016 6.006 1.00 89.56 172 PHE A N 1
ATOM 1372 C CA . PHE A 1 172 ? -9.365 -2.785 4.884 1.00 89.56 172 PHE A CA 1
ATOM 1373 C C . PHE A 1 172 ? -9.741 -1.638 3.913 1.00 89.56 172 PHE A C 1
ATOM 1375 O O . PHE A 1 172 ? -10.709 -1.744 3.154 1.00 89.56 172 PHE A O 1
ATOM 1382 N N . GLY A 1 173 ? -8.972 -0.549 3.871 1.00 90.56 173 GLY A N 1
ATOM 1383 C CA . GLY A 1 173 ? -9.209 0.577 2.957 1.00 90.56 173 GLY A CA 1
ATOM 1384 C C . GLY A 1 173 ? -8.286 0.568 1.734 1.00 90.56 173 GLY A C 1
ATOM 1385 O O . GLY A 1 173 ? -7.079 0.761 1.876 1.00 90.56 173 GLY A O 1
ATOM 1386 N N . ALA A 1 174 ? -8.841 0.450 0.524 1.00 92.50 174 ALA A N 1
ATOM 1387 C CA . ALA A 1 174 ? -8.067 0.496 -0.723 1.00 92.50 174 ALA A CA 1
ATOM 1388 C C . ALA A 1 174 ? -8.575 1.544 -1.725 1.00 92.50 174 ALA A C 1
ATOM 1390 O O . ALA A 1 174 ? -9.771 1.634 -2.011 1.00 92.50 174 ALA A O 1
ATOM 1391 N N . LYS A 1 175 ? -7.629 2.293 -2.299 1.00 93.38 175 LYS A N 1
ATOM 1392 C CA . LYS A 1 175 ? -7.778 3.122 -3.500 1.00 93.38 175 LYS A CA 1
ATOM 1393 C C . LYS A 1 175 ? -7.033 2.425 -4.639 1.00 93.38 175 LYS A C 1
ATOM 1395 O O . LYS A 1 175 ? -5.806 2.381 -4.648 1.00 93.38 175 LYS A O 1
ATOM 1400 N N . LEU A 1 176 ? -7.763 1.843 -5.586 1.00 93.81 176 LEU A N 1
ATOM 1401 C CA . LEU A 1 176 ? -7.156 1.217 -6.762 1.00 93.81 176 LEU A CA 1
ATOM 1402 C C . LEU A 1 176 ? -6.949 2.277 -7.844 1.00 93.81 176 LEU A C 1
ATOM 1404 O O . LEU A 1 176 ? -7.900 2.951 -8.241 1.00 93.81 176 LEU A O 1
ATOM 1408 N N . VAL A 1 177 ? -5.725 2.392 -8.355 1.00 93.81 177 VAL A N 1
ATOM 1409 C CA . VAL A 1 177 ? -5.372 3.270 -9.482 1.00 93.81 177 VAL A CA 1
ATOM 1410 C C . VAL A 1 177 ? -4.610 2.482 -10.538 1.00 93.81 177 VAL A C 1
ATOM 1412 O O . VAL A 1 177 ? -4.062 1.421 -10.248 1.00 93.81 177 VAL A O 1
ATOM 1415 N N . ARG A 1 178 ? -4.518 2.994 -11.769 1.00 92.00 178 ARG A N 1
ATOM 1416 C CA . ARG A 1 178 ? -3.616 2.413 -12.778 1.00 92.00 178 ARG A CA 1
ATOM 1417 C C . ARG A 1 178 ? -2.157 2.710 -12.415 1.00 92.00 178 ARG A C 1
ATOM 1419 O O . ARG A 1 178 ? -1.386 1.781 -12.235 1.00 92.00 178 ARG A O 1
ATOM 1426 N N . GLY A 1 179 ? -1.803 3.973 -12.191 1.00 89.06 179 GLY A N 1
ATOM 1427 C CA . GLY A 1 179 ? -0.453 4.404 -11.804 1.00 89.06 179 GLY A CA 1
ATOM 1428 C C . GLY A 1 179 ? -0.025 5.653 -12.577 1.00 89.06 179 GLY A C 1
ATOM 1429 O O . GLY A 1 179 ? -0.608 5.950 -13.614 1.00 89.06 179 GLY A O 1
ATOM 1430 N N . ALA A 1 180 ? 0.970 6.387 -12.070 1.00 91.00 180 ALA A N 1
ATOM 1431 C CA . ALA A 1 180 ? 1.396 7.678 -12.636 1.00 91.00 180 ALA A CA 1
ATOM 1432 C C . ALA A 1 180 ? 2.877 7.730 -13.065 1.00 91.00 180 ALA A C 1
ATOM 1434 O O . ALA A 1 180 ? 3.283 8.657 -13.761 1.00 91.00 180 ALA A O 1
ATOM 1435 N N . TYR A 1 181 ? 3.689 6.737 -12.684 1.00 91.75 181 TYR A N 1
ATOM 1436 C CA . TYR A 1 181 ? 5.156 6.812 -12.766 1.00 91.75 181 TYR A CA 1
ATOM 1437 C C . TYR A 1 181 ? 5.788 5.846 -13.786 1.00 91.75 181 TYR A C 1
ATOM 1439 O O . TYR A 1 181 ? 6.966 5.508 -13.695 1.00 91.75 181 TYR A O 1
ATOM 1447 N N . MET A 1 182 ? 5.015 5.406 -14.789 1.00 91.81 182 MET A N 1
ATOM 1448 C CA . MET A 1 182 ? 5.419 4.403 -15.791 1.00 91.81 182 MET A CA 1
ATOM 1449 C C . MET A 1 182 ? 6.780 4.663 -16.441 1.00 91.81 182 MET A C 1
ATOM 1451 O O . MET A 1 182 ? 7.588 3.749 -16.599 1.00 91.81 182 MET A O 1
ATOM 1455 N N . TYR A 1 183 ? 7.019 5.908 -16.851 1.00 92.06 183 TYR A N 1
ATOM 1456 C CA . TYR A 1 183 ? 8.248 6.278 -17.542 1.00 92.06 183 TYR A CA 1
ATOM 1457 C C . TYR A 1 183 ? 9.456 6.245 -16.598 1.00 92.06 183 TYR A C 1
ATOM 1459 O O . TYR A 1 183 ? 10.492 5.681 -16.950 1.00 92.06 183 TYR A O 1
ATOM 1467 N N . GLN A 1 184 ? 9.316 6.805 -15.388 1.00 91.69 184 GLN A N 1
ATOM 1468 C CA . GLN A 1 184 ? 10.399 6.836 -14.403 1.00 91.69 184 GLN A CA 1
ATOM 1469 C C . GLN A 1 184 ? 10.817 5.426 -13.971 1.00 91.69 184 GLN A C 1
ATOM 1471 O O . GLN A 1 184 ? 12.008 5.137 -13.909 1.00 91.69 184 GLN A O 1
ATOM 1476 N N . GLU A 1 185 ? 9.853 4.541 -13.721 1.00 92.88 185 GLU A N 1
ATOM 1477 C CA . GLU A 1 185 ? 10.111 3.150 -13.330 1.00 92.88 185 GLU A CA 1
ATOM 1478 C C . GLU A 1 185 ? 10.863 2.368 -14.414 1.00 92.88 185 GLU A C 1
ATOM 1480 O O . GLU A 1 185 ? 11.880 1.739 -14.122 1.00 92.88 185 GLU A O 1
ATOM 1485 N N . ARG A 1 186 ? 10.426 2.456 -15.681 1.00 92.94 186 ARG A N 1
ATOM 1486 C CA . ARG A 1 186 ? 11.111 1.792 -16.806 1.00 92.94 186 ARG A CA 1
ATOM 1487 C C . ARG A 1 186 ? 12.528 2.326 -17.000 1.00 92.94 186 ARG A C 1
ATOM 1489 O O . ARG A 1 186 ? 13.454 1.543 -17.201 1.00 92.94 186 ARG A O 1
ATOM 1496 N N . SER A 1 187 ? 12.702 3.648 -16.921 1.00 93.38 187 SER A N 1
ATOM 1497 C CA . SER A 1 187 ? 14.020 4.283 -17.027 1.00 93.38 187 SER A CA 1
ATOM 1498 C C . SER A 1 187 ? 14.958 3.800 -15.922 1.00 93.38 187 SER A C 1
ATOM 1500 O O . SER A 1 187 ? 16.098 3.439 -16.198 1.00 93.38 187 SER A O 1
ATOM 1502 N N . ARG A 1 188 ? 14.468 3.742 -14.680 1.00 91.31 188 ARG A N 1
ATOM 1503 C CA . ARG A 1 188 ? 15.241 3.284 -13.523 1.00 91.31 188 ARG A CA 1
ATOM 1504 C C . ARG A 1 188 ? 15.596 1.798 -13.613 1.00 91.31 188 ARG A C 1
ATOM 1506 O O . ARG A 1 188 ? 16.728 1.432 -13.308 1.00 91.31 188 ARG A O 1
ATOM 1513 N N . ALA A 1 189 ? 14.661 0.952 -14.050 1.00 91.12 189 ALA A N 1
ATOM 1514 C CA . ALA A 1 189 ? 14.902 -0.475 -14.261 1.00 91.12 189 ALA A CA 1
ATOM 1515 C C . ALA A 1 189 ? 16.003 -0.712 -15.305 1.00 91.12 189 ALA A C 1
ATOM 1517 O O . ALA A 1 189 ? 16.906 -1.514 -15.072 1.00 91.12 189 ALA A O 1
ATOM 1518 N N . ALA A 1 190 ? 15.984 0.046 -16.407 1.00 93.25 190 ALA A N 1
ATOM 1519 C CA . ALA A 1 190 ? 17.024 -0.008 -17.432 1.00 93.25 190 ALA A CA 1
ATOM 1520 C C . ALA A 1 190 ? 18.388 0.509 -16.936 1.00 93.25 190 ALA A C 1
ATOM 1522 O O . ALA A 1 190 ? 19.415 -0.063 -17.291 1.00 93.25 190 ALA A O 1
ATOM 1523 N N . GLU A 1 191 ? 18.406 1.564 -16.117 1.00 92.62 191 GLU A N 1
ATOM 1524 C CA . GLU A 1 191 ? 19.635 2.151 -15.565 1.00 92.62 191 GLU A CA 1
ATOM 1525 C C . GLU A 1 191 ? 20.318 1.235 -14.539 1.00 92.62 191 GLU A C 1
ATOM 1527 O O . GLU A 1 191 ? 21.532 1.048 -14.583 1.00 92.62 191 GLU A O 1
ATOM 1532 N N . ILE A 1 192 ? 19.544 0.650 -13.622 1.00 89.44 192 ILE A N 1
ATOM 1533 C CA . ILE A 1 192 ? 20.063 -0.187 -12.528 1.00 89.44 192 ILE A CA 1
ATOM 1534 C C . ILE A 1 192 ? 20.211 -1.658 -12.961 1.00 89.44 192 ILE A C 1
ATOM 1536 O O . ILE A 1 192 ? 21.012 -2.394 -12.388 1.00 89.44 192 ILE A O 1
ATOM 1540 N N . GLY A 1 193 ? 19.468 -2.095 -13.982 1.00 89.62 193 GLY A N 1
ATOM 1541 C CA . GLY A 1 193 ? 19.536 -3.451 -14.530 1.00 89.62 193 GLY A CA 1
ATOM 1542 C C . GLY A 1 193 ? 18.680 -4.484 -13.790 1.00 89.62 193 GLY A C 1
ATOM 1543 O O . GLY A 1 193 ? 19.042 -5.660 -13.768 1.00 89.62 193 GLY A O 1
ATOM 1544 N N . TYR A 1 194 ? 17.564 -4.071 -13.178 1.00 87.06 194 TYR A N 1
ATOM 1545 C CA . TYR A 1 194 ? 16.578 -4.992 -12.592 1.00 87.06 194 TYR A CA 1
ATOM 1546 C C . TYR A 1 194 ? 15.359 -5.173 -13.506 1.00 87.06 194 TYR A C 1
ATOM 1548 O O . TYR A 1 194 ? 15.168 -4.435 -14.472 1.00 87.06 194 TYR A O 1
ATOM 1556 N N . GLU A 1 195 ? 14.542 -6.189 -13.219 1.00 90.00 195 GLU A N 1
ATOM 1557 C CA . GLU A 1 195 ? 13.346 -6.474 -14.011 1.00 90.00 195 GLU A CA 1
ATOM 1558 C C . GLU A 1 195 ? 12.349 -5.308 -13.961 1.00 90.00 195 GLU A C 1
ATOM 1560 O O . GLU A 1 195 ? 12.029 -4.802 -12.888 1.00 90.00 195 GLU A O 1
ATOM 1565 N N . ASP A 1 196 ? 11.816 -4.920 -15.122 1.00 92.00 196 ASP A N 1
ATOM 1566 C CA . ASP A 1 196 ? 10.744 -3.928 -15.218 1.00 92.00 196 ASP A CA 1
ATOM 1567 C C . ASP A 1 196 ? 9.551 -4.334 -14.327 1.00 92.00 196 ASP A C 1
ATOM 1569 O O . ASP A 1 196 ? 8.934 -5.379 -14.580 1.00 92.00 196 ASP A O 1
ATOM 1573 N N . PRO A 1 197 ? 9.206 -3.538 -13.297 1.00 91.12 197 PRO A N 1
ATOM 1574 C CA . PRO A 1 197 ? 8.142 -3.884 -12.362 1.00 91.12 197 PRO A CA 1
ATOM 1575 C C . PRO A 1 197 ? 6.741 -3.663 -12.955 1.00 91.12 197 PRO A C 1
ATOM 1577 O O . PRO A 1 197 ? 5.746 -4.013 -12.317 1.00 91.12 197 PRO A O 1
ATOM 1580 N N . ILE A 1 198 ? 6.642 -3.081 -14.155 1.00 95.00 198 ILE A N 1
ATOM 1581 C CA . ILE A 1 198 ? 5.386 -2.671 -14.784 1.00 95.00 198 ILE A CA 1
ATOM 1582 C C . ILE A 1 198 ? 4.878 -3.752 -15.738 1.00 95.00 198 ILE A C 1
ATOM 1584 O O . ILE A 1 198 ? 5.632 -4.476 -16.392 1.00 95.00 198 ILE A O 1
ATOM 1588 N N . ASN A 1 199 ? 3.559 -3.839 -15.850 1.00 95.25 199 ASN A N 1
ATOM 1589 C CA . ASN A 1 199 ? 2.868 -4.612 -16.866 1.00 95.25 199 ASN A CA 1
ATOM 1590 C C . ASN A 1 199 ? 3.334 -4.231 -18.290 1.00 95.25 199 ASN A C 1
ATOM 1592 O O . ASN A 1 199 ? 3.659 -3.072 -18.564 1.00 95.25 199 ASN A O 1
ATOM 1596 N N . PRO A 1 200 ? 3.360 -5.191 -19.231 1.00 94.06 200 PRO A N 1
ATOM 1597 C CA . PRO A 1 200 ? 3.941 -4.978 -20.558 1.00 94.06 200 PRO A CA 1
ATOM 1598 C C . PRO A 1 200 ? 3.221 -3.897 -21.373 1.00 94.06 200 PRO A C 1
ATOM 1600 O O . PRO A 1 200 ? 3.871 -3.160 -22.110 1.00 94.06 200 PRO A O 1
ATOM 1603 N N . ASP A 1 201 ? 1.901 -3.779 -21.223 1.00 94.06 201 ASP A N 1
ATOM 1604 C CA . ASP A 1 201 ? 1.066 -2.853 -21.983 1.00 94.06 201 ASP A CA 1
ATOM 1605 C C . ASP A 1 201 ? -0.142 -2.341 -21.169 1.00 94.06 201 ASP A C 1
ATOM 1607 O O . ASP A 1 201 ? -0.403 -2.754 -20.029 1.00 94.06 201 ASP A O 1
ATOM 1611 N N . TYR A 1 202 ? -0.868 -1.389 -21.761 1.00 92.81 202 TYR A N 1
ATOM 1612 C CA . TYR A 1 202 ? -2.069 -0.788 -21.180 1.00 92.81 202 TYR A CA 1
ATOM 1613 C C . TYR A 1 202 ? -3.172 -1.825 -20.920 1.00 92.81 202 TYR A C 1
ATOM 1615 O O . TYR A 1 202 ? -3.810 -1.798 -19.868 1.00 92.81 202 TYR A O 1
ATOM 1623 N N . GLU A 1 203 ? -3.350 -2.790 -21.825 1.00 96.31 203 GLU A N 1
ATOM 1624 C CA . GLU A 1 203 ? -4.369 -3.833 -21.685 1.00 96.31 203 GLU A CA 1
ATOM 1625 C C . GLU A 1 203 ? -4.054 -4.785 -20.527 1.00 96.31 203 GLU A C 1
ATOM 1627 O O . GLU A 1 203 ? -4.944 -5.186 -19.780 1.00 96.31 203 GLU A O 1
ATOM 1632 N N . ALA A 1 204 ? -2.782 -5.123 -20.322 1.00 96.75 204 ALA A N 1
ATOM 1633 C CA . ALA A 1 204 ? -2.314 -5.889 -19.177 1.00 96.75 204 ALA A CA 1
ATOM 1634 C C . ALA A 1 204 ? -2.551 -5.132 -17.865 1.00 96.75 204 ALA A C 1
ATOM 1636 O O . ALA A 1 204 ? -3.016 -5.731 -16.897 1.00 96.75 204 ALA A O 1
ATOM 1637 N N . THR A 1 205 ? -2.325 -3.816 -17.854 1.00 95.75 205 THR A N 1
ATOM 1638 C CA . THR A 1 205 ? -2.658 -2.954 -16.708 1.00 95.75 205 THR A CA 1
ATOM 1639 C C . THR A 1 205 ? -4.161 -2.923 -16.431 1.00 95.75 205 THR A C 1
ATOM 1641 O O . THR A 1 205 ? -4.570 -3.032 -15.278 1.00 95.75 205 THR A O 1
ATOM 1644 N N . ASN A 1 206 ? -5.002 -2.839 -17.465 1.00 94.88 206 ASN A N 1
ATOM 1645 C CA . ASN A 1 206 ? -6.456 -2.897 -17.304 1.00 94.88 206 ASN A CA 1
ATOM 1646 C C . ASN A 1 206 ? -6.926 -4.251 -16.769 1.00 94.88 206 ASN A C 1
ATOM 1648 O O . ASN A 1 206 ? -7.763 -4.292 -15.872 1.00 94.88 206 ASN A O 1
ATOM 1652 N N . ARG A 1 207 ? -6.373 -5.363 -17.272 1.00 97.56 207 ARG A N 1
ATOM 1653 C CA . ARG A 1 207 ? -6.669 -6.698 -16.731 1.00 97.56 207 ARG A CA 1
ATOM 1654 C C . ARG A 1 207 ? -6.266 -6.808 -15.264 1.00 97.56 207 ARG A C 1
ATOM 1656 O O . ARG A 1 207 ? -7.036 -7.342 -14.478 1.00 97.56 207 ARG A O 1
ATOM 1663 N N . MET A 1 208 ? -5.101 -6.275 -14.891 1.00 97.19 208 MET A N 1
ATOM 1664 C CA . MET A 1 208 ? -4.659 -6.237 -13.496 1.00 97.19 208 MET A CA 1
ATOM 1665 C C . MET A 1 208 ? -5.607 -5.402 -12.627 1.00 97.19 208 MET A C 1
ATOM 1667 O O . MET A 1 208 ? -6.015 -5.857 -11.564 1.00 97.19 208 MET A O 1
ATOM 1671 N N . TYR A 1 209 ? -6.006 -4.216 -13.095 1.00 95.62 209 TYR A N 1
ATOM 1672 C CA . TYR A 1 209 ? -6.944 -3.348 -12.382 1.00 95.62 209 TYR A CA 1
ATOM 1673 C C . TYR A 1 209 ? -8.283 -4.044 -12.124 1.00 95.62 209 TYR A C 1
ATOM 1675 O O . TYR A 1 209 ? -8.735 -4.087 -10.982 1.00 95.62 209 TYR A O 1
ATOM 1683 N N . HIS A 1 210 ? -8.886 -4.637 -13.161 1.00 95.69 210 HIS A N 1
ATOM 1684 C CA . HIS A 1 210 ? -10.142 -5.374 -13.019 1.00 95.69 210 HIS A CA 1
ATOM 1685 C C . HIS A 1 210 ? -9.990 -6.582 -12.099 1.00 95.69 210 HIS A C 1
ATOM 1687 O O . HIS A 1 210 ? -10.825 -6.769 -11.226 1.00 95.69 210 HIS A O 1
ATOM 1693 N N . LYS A 1 211 ? -8.890 -7.335 -12.209 1.00 96.69 211 LYS A N 1
ATOM 1694 C CA . LYS A 1 211 ? -8.620 -8.478 -11.331 1.00 96.69 211 LYS A CA 1
ATOM 1695 C C . LYS A 1 211 ? -8.542 -8.069 -9.853 1.00 96.69 211 LYS A C 1
ATOM 1697 O O . LYS A 1 211 ? -9.116 -8.736 -8.999 1.00 96.69 211 LYS A O 1
ATOM 1702 N N . CYS A 1 212 ? -7.845 -6.975 -9.537 1.00 94.62 212 CYS A N 1
ATOM 1703 C CA . CYS A 1 212 ? -7.795 -6.439 -8.173 1.00 94.62 212 CYS A CA 1
ATOM 1704 C C . CYS A 1 212 ? -9.169 -5.948 -7.703 1.00 94.62 212 CYS A C 1
ATOM 1706 O O . CYS A 1 212 ? -9.540 -6.162 -6.552 1.00 94.62 212 CYS A O 1
ATOM 1708 N N . LEU A 1 213 ? -9.917 -5.283 -8.587 1.00 92.44 213 LEU A N 1
ATOM 1709 C CA . LEU A 1 213 ? -11.249 -4.773 -8.287 1.00 92.44 213 LEU A CA 1
ATOM 1710 C C . LEU A 1 213 ? -12.237 -5.905 -7.989 1.00 92.44 213 LEU A C 1
ATOM 1712 O O . LEU A 1 213 ? -12.919 -5.845 -6.972 1.00 92.44 213 LEU A O 1
ATOM 1716 N N . GLU A 1 214 ? -12.293 -6.922 -8.849 1.00 93.56 214 GLU A N 1
ATOM 1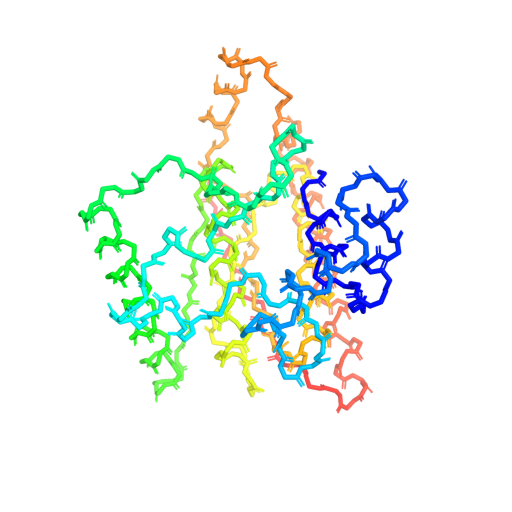717 C CA . GLU A 1 214 ? -13.137 -8.109 -8.686 1.00 93.56 214 GLU A CA 1
ATOM 1718 C C . GLU A 1 214 ? -12.852 -8.789 -7.349 1.00 93.56 214 GLU A C 1
ATOM 1720 O O . GLU A 1 214 ? -13.774 -8.963 -6.561 1.00 93.56 214 GLU A O 1
ATOM 1725 N N . TYR A 1 215 ? -11.578 -9.038 -7.031 1.00 92.88 215 TYR A N 1
ATOM 1726 C CA . TYR A 1 215 ? -11.191 -9.624 -5.747 1.00 92.88 215 TYR A CA 1
ATOM 1727 C C . TYR A 1 215 ? -11.686 -8.802 -4.545 1.00 92.88 215 TYR A C 1
ATOM 1729 O O . TYR A 1 215 ? -12.278 -9.343 -3.615 1.00 92.88 215 TYR A O 1
ATOM 1737 N N . VAL A 1 216 ? -11.499 -7.477 -4.561 1.00 88.50 216 VAL A N 1
ATOM 1738 C CA . VAL A 1 216 ? -11.968 -6.614 -3.462 1.00 88.50 216 VAL A CA 1
ATOM 1739 C C . VAL A 1 216 ? -13.499 -6.610 -3.363 1.00 88.50 216 VAL A C 1
ATOM 1741 O O . VAL A 1 216 ? -14.035 -6.594 -2.256 1.00 88.50 216 VAL A O 1
ATOM 1744 N N . LEU A 1 217 ? -14.217 -6.633 -4.489 1.00 87.50 217 LEU A N 1
ATOM 1745 C CA . LEU A 1 217 ? -15.682 -6.700 -4.508 1.00 87.50 217 LEU A CA 1
ATOM 1746 C C . LEU A 1 217 ? -16.205 -8.045 -3.991 1.00 87.50 217 LEU A C 1
ATOM 1748 O O . LEU A 1 217 ? -17.153 -8.059 -3.205 1.00 87.50 217 LEU A O 1
ATOM 1752 N N . GLU A 1 218 ? -15.573 -9.150 -4.380 1.00 88.88 218 GLU A N 1
ATOM 1753 C CA . GLU A 1 218 ? -15.890 -10.487 -3.876 1.00 88.88 218 GLU A CA 1
ATOM 1754 C C . GLU A 1 218 ? -15.689 -10.557 -2.361 1.00 88.88 218 GLU A C 1
ATOM 1756 O O . GLU A 1 218 ? -16.567 -11.042 -1.648 1.00 88.88 218 GLU A O 1
ATOM 1761 N N . GLU A 1 219 ? -14.591 -10.012 -1.835 1.00 84.88 219 GLU A N 1
ATOM 1762 C CA . GLU A 1 219 ? -14.355 -9.956 -0.388 1.00 84.88 219 GLU A CA 1
ATOM 1763 C C . GLU A 1 219 ? -15.425 -9.117 0.332 1.00 84.88 219 GLU A C 1
ATOM 1765 O O . GLU A 1 219 ? -15.875 -9.483 1.422 1.00 84.88 219 GLU A O 1
ATOM 1770 N N . ILE A 1 220 ? -15.903 -8.022 -0.270 1.00 79.94 220 ILE A N 1
ATOM 1771 C CA . ILE A 1 220 ? -17.015 -7.230 0.285 1.00 79.94 220 ILE A CA 1
ATOM 1772 C C . ILE A 1 220 ? -18.305 -8.061 0.337 1.00 79.94 220 ILE A C 1
ATOM 1774 O O . ILE A 1 220 ? -19.013 -8.040 1.349 1.00 79.94 220 ILE A O 1
ATOM 1778 N N . GLU A 1 221 ? -18.624 -8.799 -0.727 1.00 80.69 221 GLU A N 1
ATOM 1779 C CA . GLU A 1 221 ? -19.821 -9.642 -0.788 1.00 80.69 221 GLU A CA 1
ATOM 1780 C C . GLU A 1 221 ? -19.778 -10.776 0.247 1.00 80.69 221 GLU A C 1
ATOM 1782 O O . GLU A 1 221 ? -20.742 -10.966 0.997 1.00 80.69 221 GLU A O 1
ATOM 1787 N N . HIS A 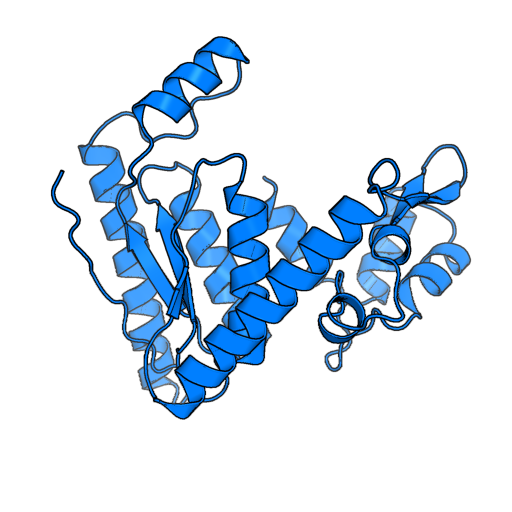1 222 ? -18.648 -11.482 0.348 1.00 77.19 222 HIS A N 1
ATOM 1788 C CA . HIS A 1 222 ? -18.457 -12.563 1.316 1.00 77.19 222 HIS A CA 1
ATOM 1789 C C . HIS A 1 222 ? -18.653 -12.078 2.756 1.00 77.19 222 HIS A C 1
ATOM 1791 O O . HIS A 1 222 ? -19.354 -12.723 3.540 1.00 77.19 222 HIS A O 1
ATOM 1797 N N . ASN A 1 223 ? -18.097 -10.916 3.103 1.00 68.12 223 ASN A N 1
ATOM 1798 C CA . ASN A 1 223 ? -18.194 -10.392 4.462 1.00 68.12 223 ASN A CA 1
ATOM 1799 C C . ASN A 1 223 ? -19.584 -9.837 4.799 1.00 68.12 223 ASN A C 1
ATOM 1801 O O . ASN A 1 223 ? -20.061 -10.026 5.923 1.00 68.12 223 ASN A O 1
ATOM 1805 N N . ARG A 1 224 ? -20.284 -9.236 3.826 1.00 67.31 224 ARG A N 1
ATOM 1806 C CA . ARG A 1 224 ? -21.675 -8.786 4.002 1.00 67.31 224 ARG A CA 1
ATOM 1807 C C . ARG A 1 224 ? -22.611 -9.947 4.346 1.00 67.31 224 ARG A C 1
ATOM 1809 O O . ARG A 1 224 ? -23.515 -9.780 5.162 1.00 67.31 224 ARG A O 1
ATOM 1816 N N . ASN A 1 225 ? -22.378 -11.115 3.751 1.00 56.44 225 ASN A N 1
ATOM 1817 C CA . ASN A 1 225 ? -23.178 -12.320 3.976 1.00 56.44 225 ASN A CA 1
ATOM 1818 C C . ASN A 1 225 ? -22.839 -13.039 5.297 1.00 56.44 225 ASN A C 1
ATOM 1820 O O . ASN A 1 225 ? -23.657 -13.805 5.804 1.00 56.44 225 ASN A O 1
ATOM 1824 N N . ALA A 1 226 ? -21.666 -12.781 5.880 1.00 55.41 226 ALA A N 1
ATOM 1825 C CA . ALA A 1 226 ? -21.176 -13.458 7.080 1.00 55.41 226 ALA A CA 1
ATOM 1826 C C . ALA A 1 226 ? -21.586 -12.794 8.417 1.00 55.41 226 ALA A C 1
ATOM 1828 O O . ALA A 1 226 ? -21.109 -13.229 9.464 1.00 55.41 226 ALA A O 1
ATOM 1829 N N . ASN A 1 227 ? -22.431 -11.745 8.423 1.00 39.81 227 ASN A N 1
ATOM 1830 C CA . ASN A 1 227 ? -22.634 -10.856 9.592 1.00 39.81 227 ASN A CA 1
ATOM 1831 C C . ASN A 1 227 ? -21.295 -10.322 10.172 1.00 39.81 227 ASN A C 1
ATOM 1833 O O . ASN A 1 227 ? -21.204 -9.997 11.357 1.00 39.81 227 ASN A O 1
ATOM 1837 N N . GLY A 1 228 ? -20.246 -10.270 9.343 1.00 38.22 228 GLY A N 1
ATOM 1838 C CA . GLY A 1 228 ? -18.867 -10.000 9.738 1.00 38.22 228 GLY A CA 1
ATOM 1839 C C . GLY A 1 228 ? -18.456 -8.549 9.497 1.00 38.22 228 GLY A C 1
ATOM 1840 O O . GLY A 1 228 ? -18.921 -7.903 8.562 1.00 38.22 228 GLY A O 1
ATOM 1841 N N . PHE A 1 229 ? -17.575 -8.059 10.366 1.00 39.00 229 PHE A N 1
ATOM 1842 C CA . PHE A 1 229 ? -17.012 -6.707 10.467 1.00 39.00 229 PHE A CA 1
ATOM 1843 C C . PHE A 1 229 ? -16.281 -6.203 9.200 1.00 39.00 229 PHE A C 1
ATOM 1845 O O . PHE A 1 229 ? -15.079 -5.989 9.242 1.00 39.00 229 PHE A O 1
ATOM 1852 N N . PHE A 1 230 ? -16.954 -5.989 8.064 1.00 43.94 230 PHE A N 1
ATOM 1853 C CA . PHE A 1 230 ? -16.354 -5.285 6.919 1.00 43.94 230 PHE A CA 1
ATOM 1854 C C . PHE A 1 230 ? -17.412 -4.508 6.130 1.00 43.94 230 PHE A C 1
ATOM 1856 O O . PHE A 1 230 ? -18.215 -5.075 5.395 1.00 43.94 230 PHE A O 1
ATOM 1863 N N . THR A 1 231 ? -17.395 -3.182 6.226 1.00 34.09 231 THR A N 1
ATOM 1864 C CA . THR A 1 231 ? -18.164 -2.286 5.358 1.00 34.09 231 THR A CA 1
ATOM 1865 C C . THR A 1 231 ? -17.210 -1.314 4.705 1.00 34.09 231 THR A C 1
ATOM 1867 O O . THR A 1 231 ? -17.111 -0.175 5.157 1.00 34.09 231 THR A O 1
ATOM 1870 N N . ASN A 1 232 ? -16.507 -1.737 3.649 1.00 42.66 232 ASN A N 1
ATOM 1871 C CA . ASN A 1 232 ? -15.581 -0.836 2.975 1.00 42.66 232 ASN A CA 1
ATOM 1872 C C . ASN A 1 232 ? -15.944 -0.532 1.534 1.00 42.66 232 ASN A C 1
ATOM 1874 O O . ASN A 1 232 ? -16.049 -1.404 0.683 1.00 42.66 232 ASN A O 1
ATOM 1878 N N . GLN A 1 233 ? -16.138 0.763 1.302 1.00 37.44 233 GLN A N 1
ATOM 1879 C CA . GLN A 1 233 ? -16.455 1.365 0.024 1.00 37.44 233 GLN A CA 1
ATOM 1880 C C . GLN A 1 233 ? -15.145 1.703 -0.687 1.00 37.44 233 GLN A C 1
ATOM 1882 O O . GLN A 1 233 ? -14.481 2.680 -0.340 1.00 37.44 233 GLN A O 1
ATOM 1887 N N . SER A 1 234 ? -14.787 0.899 -1.683 1.00 36.91 234 SER A N 1
ATOM 1888 C CA . SER A 1 234 ? -13.768 1.213 -2.680 1.00 36.91 234 SER A CA 1
ATOM 1889 C C . SER A 1 234 ? -14.157 2.512 -3.390 1.00 36.91 234 SER A C 1
ATOM 1891 O O . SER A 1 234 ? -15.228 2.617 -3.989 1.00 36.91 234 SER A O 1
ATOM 1893 N N . PHE A 1 235 ? -13.317 3.542 -3.278 1.00 36.94 235 PHE A N 1
ATOM 1894 C CA . PHE A 1 235 ? -13.490 4.761 -4.061 1.00 36.94 235 PHE A CA 1
ATOM 1895 C C . PHE A 1 235 ? -12.714 4.585 -5.364 1.00 36.94 235 PHE A C 1
ATOM 1897 O O . PHE A 1 235 ? -11.486 4.494 -5.364 1.00 36.94 235 PHE A O 1
ATOM 1904 N N . MET A 1 236 ? -13.462 4.454 -6.457 1.00 36.72 236 MET A N 1
ATOM 1905 C CA . MET A 1 236 ? -12.929 4.383 -7.810 1.00 36.72 236 MET A CA 1
ATOM 1906 C C . MET A 1 236 ? -12.669 5.813 -8.276 1.00 36.72 236 MET A C 1
ATOM 1908 O O . MET A 1 236 ? -13.603 6.541 -8.599 1.00 36.72 236 MET A O 1
ATOM 1912 N N . GLU A 1 237 ? -11.409 6.231 -8.285 1.00 34.34 237 GLU A N 1
ATOM 1913 C CA . GLU A 1 237 ? -11.005 7.377 -9.093 1.00 34.34 237 GLU A CA 1
ATOM 1914 C C . GLU A 1 237 ? -10.459 6.826 -10.406 1.00 34.34 237 GLU A C 1
ATOM 1916 O O . GLU A 1 237 ? -9.335 6.324 -10.477 1.00 34.34 237 GLU A O 1
ATOM 1921 N N . GLU A 1 238 ? -11.273 6.900 -11.461 1.00 30.67 238 GLU A N 1
ATOM 1922 C CA . GLU A 1 238 ? -10.752 6.853 -12.821 1.00 30.67 238 GLU A CA 1
ATOM 1923 C C . GLU A 1 238 ? -9.904 8.108 -13.035 1.00 30.67 238 GLU A C 1
ATOM 1925 O O . GLU A 1 238 ? -10.371 9.146 -13.500 1.00 30.67 238 GLU A O 1
ATOM 1930 N N . SER A 1 239 ? -8.625 8.030 -12.676 1.00 31.81 239 SER A N 1
ATOM 1931 C CA . SER A 1 239 ? -7.637 8.955 -13.213 1.00 31.81 239 SER A CA 1
ATOM 1932 C C . SER A 1 239 ? -7.482 8.611 -14.693 1.00 31.81 239 SER A C 1
ATOM 1934 O O . SER A 1 239 ? -6.738 7.699 -15.062 1.00 31.81 239 SER A O 1
ATOM 1936 N N . HIS A 1 240 ? -8.271 9.273 -15.538 1.00 27.30 240 HIS A N 1
ATOM 1937 C CA . HIS A 1 240 ? -8.024 9.307 -16.971 1.00 27.30 240 HIS A CA 1
ATOM 1938 C C . HIS A 1 240 ? -6.663 9.985 -17.183 1.00 27.30 240 HIS A C 1
ATOM 1940 O O . HIS A 1 240 ? -6.502 11.161 -16.860 1.00 27.30 240 HIS A O 1
ATOM 1946 N N . CYS A 1 241 ? -5.685 9.219 -17.666 1.00 28.62 241 CYS A N 1
ATOM 1947 C CA . CYS A 1 241 ? -4.564 9.777 -18.418 1.00 28.62 241 CYS A CA 1
ATOM 1948 C C . CYS A 1 241 ? -5.009 9.997 -19.861 1.00 28.62 241 CYS A C 1
ATOM 1950 O O . CYS A 1 241 ? -5.715 9.103 -20.387 1.00 28.62 241 CYS A O 1
#